Protein AF-A0AAD5SYA9-F1 (afdb_monomer)

Solvent-accessible surface area (backbone atoms only — not comparable to full-atom values): 11173 Å² total; per-residue (Å²): 135,84,82,80,77,82,74,78,72,60,63,41,68,47,53,95,90,40,53,76,32,47,37,35,32,64,40,49,46,80,64,74,65,63,58,99,85,68,60,80,69,55,56,62,69,44,48,46,56,72,96,71,51,38,96,69,42,37,93,76,25,45,49,47,26,41,36,77,51,36,35,40,38,36,28,24,71,69,72,53,55,38,29,51,46,76,49,58,82,44,50,43,70,75,34,68,64,58,41,49,56,20,53,75,72,73,44,75,62,63,73,42,63,62,59,68,61,52,53,52,73,75,46,74,88,85,56,34,73,46,66,67,64,43,52,54,48,23,45,40,30,73,73,59,72,43,73,86,68,62,47,80,76,49,75,52,67,53,94,95,40,92,90,50,78,47,76,42,60,53,67,60,72,75,56,56,61,53,58,70,66,66,76,76,126

Organism: NCBI:txid109957

Secondary structure (DSSP, 8-state):
------PPP-EEE-STT-GGGEEEEEE-HHHHT--BTB-HHHHHHHEE--S--HHHHTTTTEEESEES-EEEEEEETTT--EEEEEE-SEEGGG-HHHHHHHHHTTPPPP----HHHHHHTTSPS--BS-HHHHHHHHHHIIIII----SEEEEEEEETTEEEEEEEEEE--HHHHHHHHHTT--

Structure (mmCIF, N/CA/C/O backbone):
data_AF-A0AAD5SYA9-F1
#
_entry.id   AF-A0AAD5SYA9-F1
#
loop_
_atom_site.group_PDB
_atom_site.id
_atom_site.type_symbol
_atom_site.label_atom_id
_atom_site.label_alt_id
_atom_site.label_comp_id
_atom_site.label_asym_id
_atom_site.label_entity_id
_atom_site.label_seq_id
_atom_site.pdbx_PDB_ins_code
_atom_site.Cartn_x
_atom_site.Cartn_y
_atom_site.Cartn_z
_atom_site.occupancy
_atom_site.B_iso_or_equiv
_atom_site.auth_seq_id
_atom_site.auth_comp_id
_atom_site.auth_asym_id
_atom_site.auth_atom_id
_atom_site.pdbx_PDB_model_num
ATOM 1 N N . MET A 1 1 ? 41.329 15.972 -20.387 1.00 34.72 1 MET A N 1
ATOM 2 C CA . MET A 1 1 ? 40.550 15.589 -19.192 1.00 34.72 1 MET A CA 1
ATOM 3 C C . MET A 1 1 ? 39.220 15.053 -19.685 1.00 34.72 1 MET A C 1
ATOM 5 O O . MET A 1 1 ? 38.495 15.802 -20.321 1.00 34.72 1 MET A O 1
ATOM 9 N N . ALA A 1 2 ? 38.978 13.750 -19.544 1.00 34.38 2 ALA A N 1
ATOM 10 C CA . ALA A 1 2 ? 37.742 13.120 -20.000 1.00 34.38 2 ALA A CA 1
ATOM 11 C C . ALA A 1 2 ? 36.713 13.184 -18.868 1.00 34.38 2 ALA A C 1
ATOM 13 O O . ALA A 1 2 ? 36.953 12.673 -17.778 1.00 34.38 2 ALA A O 1
ATOM 14 N N . GLU A 1 3 ? 35.599 13.855 -19.132 1.00 32.06 3 GLU A N 1
ATOM 15 C CA . GLU A 1 3 ? 34.466 13.984 -18.227 1.00 32.06 3 GLU A CA 1
ATOM 16 C C . GLU A 1 3 ? 33.696 12.655 -18.223 1.00 32.06 3 GLU A C 1
ATOM 18 O O . GLU A 1 3 ? 33.039 12.273 -19.196 1.00 32.06 3 GLU A O 1
ATOM 23 N N . THR A 1 4 ? 33.847 11.881 -17.151 1.00 38.25 4 THR A N 1
ATOM 24 C CA . THR A 1 4 ? 33.142 10.615 -16.942 1.00 38.25 4 THR A CA 1
ATOM 25 C C . THR A 1 4 ? 31.650 10.899 -16.777 1.00 38.25 4 THR A C 1
ATOM 27 O O . THR A 1 4 ? 31.197 11.299 -15.706 1.00 38.25 4 THR A O 1
ATOM 30 N N . LYS A 1 5 ? 30.867 10.689 -17.844 1.00 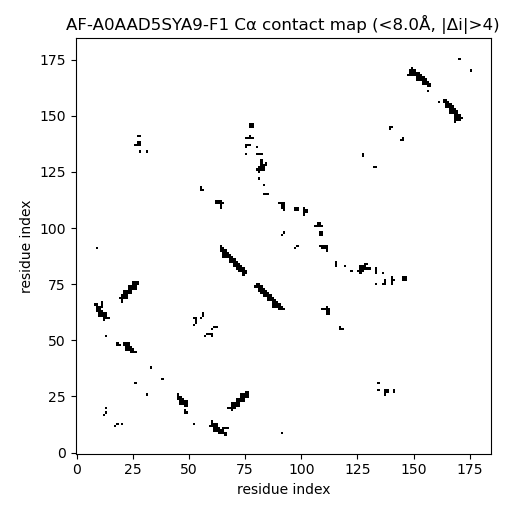40.69 5 LYS A N 1
ATOM 31 C CA . LYS A 1 5 ? 29.399 10.688 -17.787 1.00 40.69 5 LYS A CA 1
ATOM 32 C C . LYS A 1 5 ? 28.940 9.684 -16.725 1.00 40.69 5 LYS A C 1
ATOM 34 O O . LYS A 1 5 ? 29.115 8.476 -16.878 1.00 40.69 5 LYS A O 1
ATOM 39 N N . ASN A 1 6 ? 28.372 10.201 -15.640 1.00 42.09 6 ASN A N 1
ATOM 40 C CA . ASN A 1 6 ? 27.823 9.423 -14.537 1.00 42.09 6 ASN A CA 1
ATOM 41 C C . ASN A 1 6 ? 26.621 8.602 -15.041 1.00 42.09 6 ASN A C 1
ATOM 43 O O . ASN A 1 6 ? 25.547 9.146 -15.297 1.00 42.09 6 ASN A O 1
ATOM 47 N N . LYS A 1 7 ? 26.824 7.298 -15.253 1.00 45.00 7 LYS A N 1
ATOM 48 C CA . LYS A 1 7 ? 25.782 6.359 -15.690 1.00 45.00 7 LYS A CA 1
ATOM 49 C C . LYS A 1 7 ? 24.754 6.214 -14.554 1.00 45.00 7 LYS A C 1
ATOM 51 O O . LYS A 1 7 ? 25.171 5.987 -13.418 1.00 45.00 7 LYS A O 1
ATOM 56 N N . PRO A 1 8 ? 23.436 6.330 -14.804 1.00 45.56 8 PRO A N 1
ATOM 57 C CA . PRO A 1 8 ? 22.442 6.215 -13.740 1.00 45.56 8 PRO A CA 1
ATOM 58 C C . PRO A 1 8 ? 22.547 4.841 -13.062 1.00 45.56 8 PRO A C 1
ATOM 60 O O . PRO A 1 8 ? 22.614 3.811 -13.739 1.00 45.56 8 PRO A O 1
ATOM 63 N N . LYS A 1 9 ? 22.591 4.823 -11.721 1.00 46.94 9 LYS A N 1
ATOM 64 C CA . LYS A 1 9 ? 22.549 3.584 -10.931 1.00 46.94 9 LYS A CA 1
ATOM 65 C C . LYS A 1 9 ? 21.228 2.866 -11.235 1.00 46.94 9 LYS A C 1
ATOM 67 O O . LYS A 1 9 ? 20.164 3.434 -11.028 1.00 46.94 9 LYS A O 1
ATOM 72 N N . LYS A 1 10 ? 21.315 1.642 -11.767 1.00 57.94 10 LYS A N 1
ATOM 73 C CA . LYS A 1 10 ? 20.177 0.852 -12.285 1.00 57.94 10 LYS A CA 1
ATOM 74 C C . LYS A 1 10 ? 19.440 0.026 -11.219 1.00 57.94 10 LYS A C 1
ATOM 76 O O . LYS A 1 10 ? 18.438 -0.613 -11.529 1.00 57.94 10 LYS A O 1
ATOM 81 N N . THR A 1 11 ? 19.938 0.060 -9.987 1.00 53.75 11 THR A N 1
ATOM 82 C CA . THR A 1 11 ? 19.499 -0.780 -8.873 1.00 53.75 11 THR A CA 1
ATOM 83 C C . THR A 1 11 ? 19.377 0.088 -7.627 1.00 53.75 11 THR A C 1
ATOM 85 O O . THR A 1 11 ? 20.293 0.865 -7.335 1.00 53.75 11 THR A O 1
ATOM 88 N N . VAL A 1 12 ? 18.256 -0.024 -6.911 1.00 57.12 12 VAL A N 1
ATOM 89 C CA . VAL A 1 12 ? 17.997 0.705 -5.662 1.00 57.12 12 VAL A CA 1
ATOM 90 C C . VAL A 1 12 ? 17.871 -0.302 -4.520 1.00 57.12 12 VAL A C 1
ATOM 92 O O . VAL A 1 12 ? 16.969 -1.134 -4.535 1.00 57.12 12 VAL A O 1
ATOM 95 N N . HIS A 1 13 ? 18.771 -0.212 -3.537 1.00 54.06 13 HIS A N 1
ATOM 96 C CA . HIS A 1 13 ? 18.714 -0.995 -2.298 1.00 54.06 13 HIS A CA 1
ATOM 97 C C . HIS A 1 13 ? 17.738 -0.350 -1.307 1.00 54.06 13 HIS A C 1
ATOM 99 O O . HIS A 1 13 ? 17.825 0.860 -1.082 1.00 54.06 13 HIS A O 1
ATOM 105 N N . LEU A 1 14 ? 16.840 -1.137 -0.705 1.00 53.31 14 LEU A N 1
ATOM 106 C CA . LEU A 1 14 ? 15.855 -0.675 0.286 1.00 53.31 14 LEU A CA 1
ATOM 107 C C . LEU A 1 14 ? 16.331 -0.813 1.747 1.00 53.31 14 LEU A C 1
ATOM 109 O O . LEU A 1 14 ? 15.556 -0.529 2.654 1.00 53.31 14 LEU A O 1
ATOM 113 N N . GLY A 1 15 ? 17.595 -1.187 1.985 1.00 43.94 15 GLY A N 1
ATOM 114 C CA . GLY A 1 15 ? 18.160 -1.329 3.336 1.00 43.94 15 GLY A CA 1
ATOM 115 C C . GLY A 1 15 ? 18.266 -0.022 4.147 1.00 43.94 15 GLY A C 1
ATOM 116 O O . GLY A 1 15 ? 18.112 1.079 3.613 1.00 43.94 15 GLY A O 1
ATOM 117 N N . ASP A 1 16 ? 18.603 -0.168 5.436 1.00 44.19 16 ASP A N 1
ATOM 118 C CA . ASP A 1 16 ? 18.467 0.761 6.587 1.00 44.19 16 ASP A CA 1
ATOM 119 C C . ASP A 1 16 ? 18.784 2.264 6.406 1.00 44.19 16 ASP A C 1
ATOM 121 O O . ASP A 1 16 ? 18.395 3.080 7.240 1.00 44.19 16 ASP A O 1
ATOM 125 N N . SER A 1 17 ? 19.450 2.685 5.329 1.00 38.06 17 SER A N 1
ATOM 126 C CA . SER A 1 17 ? 19.706 4.108 5.034 1.00 38.06 17 SER A CA 1
ATOM 127 C C . SER A 1 17 ? 18.785 4.716 3.965 1.00 38.06 17 SER A C 1
ATOM 129 O O . SER A 1 17 ? 18.951 5.887 3.620 1.00 38.06 17 SER A O 1
ATOM 131 N N . GLN A 1 18 ? 17.817 3.956 3.437 1.00 39.16 18 GLN A N 1
ATOM 132 C CA . GLN A 1 18 ? 16.908 4.351 2.346 1.00 39.16 18 GLN A CA 1
ATOM 133 C C . GLN A 1 18 ? 15.455 3.866 2.558 1.00 39.16 18 GLN A C 1
ATOM 135 O O . GLN A 1 18 ? 14.723 3.664 1.590 1.00 39.16 18 GLN A O 1
ATOM 140 N N . LEU A 1 19 ? 15.000 3.756 3.815 1.00 44.53 19 LEU A N 1
ATOM 141 C CA . LEU A 1 19 ? 13.621 3.384 4.195 1.00 44.53 19 LEU A CA 1
ATOM 142 C C . LEU A 1 19 ? 12.508 4.236 3.534 1.00 44.53 19 LEU A C 1
ATOM 144 O O . LEU A 1 19 ? 11.352 3.846 3.567 1.00 44.53 19 LEU A O 1
ATOM 148 N N . ASN A 1 20 ? 12.835 5.346 2.867 1.00 49.22 20 ASN A N 1
ATOM 149 C CA . ASN A 1 20 ? 11.895 6.324 2.304 1.00 49.22 20 ASN A CA 1
ATOM 150 C C . ASN A 1 20 ? 11.066 5.850 1.095 1.00 49.22 20 ASN A C 1
ATOM 152 O O . ASN A 1 20 ? 10.216 6.600 0.613 1.00 49.22 20 ASN A O 1
ATOM 156 N N . ASN A 1 21 ? 11.329 4.661 0.552 1.00 54.03 21 ASN A N 1
ATOM 157 C CA . ASN A 1 21 ? 10.752 4.262 -0.733 1.00 54.03 21 ASN A CA 1
ATOM 158 C C . ASN A 1 21 ? 9.439 3.479 -0.604 1.00 54.03 21 ASN A C 1
ATOM 160 O O . ASN A 1 21 ? 8.690 3.430 -1.574 1.00 54.03 21 ASN A O 1
ATOM 164 N N . LEU A 1 22 ? 9.132 2.894 0.559 1.00 61.28 22 LEU A N 1
ATOM 165 C CA . LEU A 1 22 ? 7.812 2.337 0.870 1.00 61.28 22 LEU A CA 1
ATOM 166 C C . LEU A 1 22 ? 7.276 3.019 2.123 1.00 61.28 22 LEU A C 1
ATOM 168 O O . LEU A 1 22 ? 7.646 2.683 3.244 1.00 61.28 22 LEU A O 1
ATOM 172 N N . VAL A 1 23 ? 6.402 3.991 1.900 1.00 65.81 23 VAL A N 1
ATOM 173 C CA . VAL A 1 23 ? 5.766 4.784 2.945 1.00 65.81 23 VAL A CA 1
ATOM 174 C C . VAL A 1 23 ? 4.379 4.221 3.197 1.00 65.81 23 VAL A C 1
ATOM 176 O O . VAL A 1 23 ? 3.551 4.182 2.280 1.00 65.81 23 VAL A O 1
ATOM 179 N N . SER A 1 24 ? 4.143 3.794 4.437 1.00 66.44 24 SER A N 1
ATOM 180 C CA . SER A 1 24 ? 2.811 3.468 4.922 1.00 66.44 24 SER A CA 1
ATOM 181 C C . SER A 1 24 ? 2.282 4.607 5.780 1.00 66.44 24 SER A C 1
ATOM 183 O O . SER A 1 24 ? 3.022 5.173 6.583 1.00 66.44 24 SER A O 1
ATOM 185 N N . GLU A 1 25 ? 1.013 4.957 5.623 1.00 69.88 25 GLU A N 1
ATOM 186 C CA . GLU A 1 25 ? 0.395 6.012 6.428 1.00 69.88 25 GLU A CA 1
ATOM 187 C C . GLU A 1 25 ? -1.079 5.716 6.703 1.00 69.88 25 GLU A C 1
ATOM 189 O O . GLU A 1 25 ? -1.827 5.301 5.813 1.00 69.88 25 GLU A O 1
ATOM 194 N N . ASP A 1 26 ? -1.489 5.999 7.938 1.00 68.56 26 ASP A N 1
ATOM 195 C CA . ASP A 1 26 ? -2.881 5.918 8.366 1.00 68.56 26 ASP A CA 1
ATOM 196 C C . ASP A 1 26 ? -3.556 7.288 8.219 1.00 68.56 26 ASP A C 1
ATOM 198 O O . ASP A 1 26 ? -3.149 8.283 8.831 1.00 68.56 26 ASP A O 1
ATOM 202 N N . ALA A 1 27 ? -4.622 7.342 7.419 1.00 65.62 27 ALA A N 1
ATOM 203 C CA . ALA A 1 27 ? -5.355 8.567 7.123 1.00 65.62 27 ALA A CA 1
ATOM 204 C C .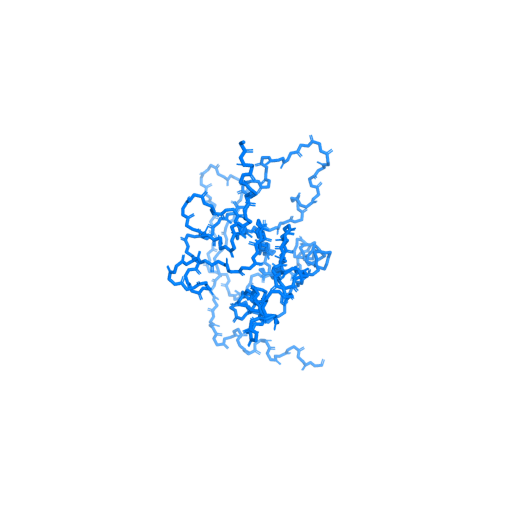 ALA A 1 27 ? -6.697 8.637 7.873 1.00 65.62 27 ALA A C 1
ATOM 206 O O . ALA A 1 27 ? -7.505 7.707 7.847 1.00 65.62 27 ALA A O 1
ATOM 207 N N . CYS A 1 28 ? -6.960 9.795 8.484 1.00 60.84 28 CYS A N 1
ATOM 208 C CA . CYS A 1 28 ? -8.243 10.193 9.075 1.00 60.84 28 CYS A CA 1
ATOM 209 C C . CYS A 1 28 ? -8.713 11.512 8.424 1.00 60.84 28 CYS A C 1
ATOM 211 O O . CYS A 1 28 ? -7.901 12.297 7.916 1.00 60.84 28 CYS A O 1
ATOM 213 N N . PHE A 1 29 ? -10.017 11.794 8.395 1.00 50.25 29 PHE A N 1
ATOM 214 C CA . PHE A 1 29 ? -10.559 12.988 7.732 1.00 50.25 29 PHE A CA 1
ATOM 215 C C . PHE A 1 29 ? -10.092 14.283 8.399 1.00 50.25 29 PHE A C 1
ATOM 217 O O . PHE A 1 29 ? -9.830 15.276 7.719 1.00 50.25 29 PHE A O 1
ATOM 224 N N . SER A 1 30 ? -9.926 14.270 9.723 1.00 53.16 30 SER A N 1
ATOM 225 C CA . SER A 1 30 ? -9.387 15.415 10.468 1.00 53.16 30 SER A CA 1
ATOM 226 C C . SER A 1 30 ? -7.975 15.815 10.009 1.00 53.16 30 SER A C 1
ATOM 228 O O . SER A 1 30 ? -7.682 17.007 9.924 1.00 53.16 30 SER A O 1
ATOM 230 N N . SER A 1 31 ? -7.117 14.856 9.629 1.00 52.81 31 SER A N 1
ATOM 231 C CA . SER A 1 31 ? -5.790 15.152 9.059 1.00 52.81 31 SER A CA 1
ATOM 232 C C . SER A 1 31 ? -5.845 15.607 7.606 1.00 52.81 31 SER A C 1
ATOM 234 O O . SER A 1 31 ? -5.070 16.471 7.201 1.00 52.81 31 SER A O 1
ATOM 236 N N . ALA A 1 32 ? -6.793 15.079 6.832 1.00 52.25 32 ALA A N 1
ATOM 237 C CA . ALA A 1 32 ? -6.972 15.425 5.426 1.00 52.25 32 ALA A CA 1
ATOM 238 C C . ALA A 1 32 ? -7.306 16.905 5.183 1.00 52.25 32 ALA A C 1
ATOM 240 O O . ALA A 1 32 ? -7.000 17.444 4.122 1.00 52.25 32 ALA A O 1
ATOM 241 N N . GLN A 1 33 ? -7.957 17.562 6.148 1.00 44.62 33 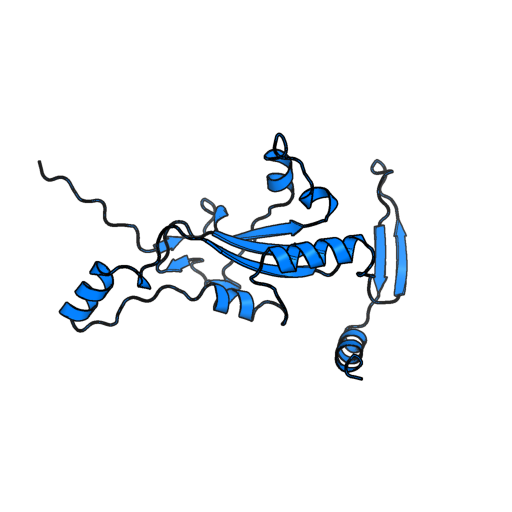GLN A N 1
ATOM 242 C CA . GLN A 1 33 ? -8.327 18.979 6.060 1.00 44.62 33 GLN A CA 1
ATOM 243 C C . GLN A 1 33 ? -7.243 19.942 6.565 1.00 44.62 33 GLN A C 1
ATOM 245 O O . GLN A 1 33 ? -7.484 21.152 6.645 1.00 44.62 33 GLN A O 1
ATOM 250 N N . SER A 1 34 ? -6.064 19.446 6.945 1.00 42.38 34 SER A N 1
ATOM 251 C CA . SER A 1 34 ? -5.016 20.293 7.503 1.00 42.38 34 SER A CA 1
ATOM 252 C C . SER A 1 34 ? -4.587 21.369 6.471 1.00 42.38 34 SER A C 1
ATOM 254 O O . SER A 1 34 ? -4.130 21.086 5.368 1.00 42.38 34 SER A O 1
ATOM 256 N N . LYS A 1 35 ? -4.855 22.645 6.799 1.00 37.09 35 LYS A N 1
ATOM 257 C CA . LYS A 1 35 ? -4.779 23.818 5.897 1.00 37.09 35 LYS A CA 1
ATOM 258 C C . LYS A 1 35 ? -3.386 24.016 5.263 1.00 37.09 35 LYS A C 1
ATOM 260 O O . LYS A 1 35 ? -2.392 23.778 5.952 1.00 37.09 35 LYS A O 1
ATOM 265 N N . PRO A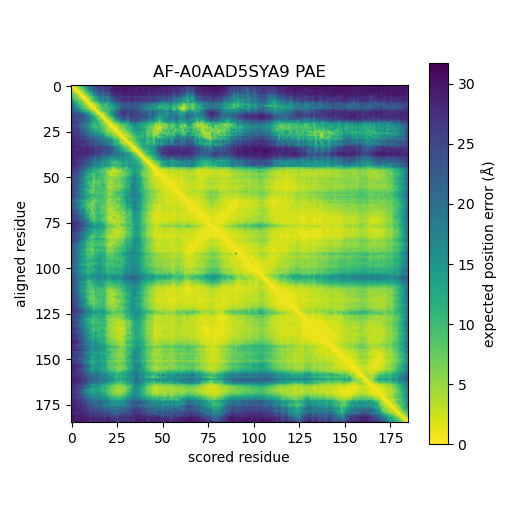 1 36 ? -3.288 24.584 4.038 1.00 36.38 36 PRO A N 1
ATOM 266 C CA . PRO A 1 36 ? -2.009 24.946 3.426 1.00 36.38 36 PRO A CA 1
ATOM 267 C C . PRO A 1 36 ? -1.353 26.066 4.246 1.00 36.38 36 PRO A C 1
ATOM 269 O O . PRO A 1 36 ? -1.778 27.217 4.189 1.00 36.38 36 PRO A O 1
ATOM 272 N N . GLY A 1 37 ? -0.354 25.734 5.064 1.00 38.97 37 GLY A N 1
ATOM 273 C CA . GLY A 1 37 ? 0.429 26.743 5.794 1.00 38.97 37 GLY A CA 1
ATOM 274 C C . GLY A 1 37 ? 1.061 26.297 7.112 1.00 38.97 37 GLY A C 1
ATOM 275 O O . GLY A 1 37 ? 1.917 27.004 7.635 1.00 38.97 37 GLY A O 1
ATOM 276 N N . LYS A 1 38 ? 0.688 25.137 7.654 1.00 45.62 38 LYS A N 1
ATOM 277 C CA . LYS A 1 38 ? 1.403 24.424 8.736 1.00 45.62 38 LYS A CA 1
ATOM 278 C C . LYS A 1 38 ? 1.424 22.929 8.325 1.00 45.62 38 LYS A C 1
ATOM 280 O O . LYS A 1 38 ? 0.979 22.646 7.229 1.00 45.62 38 LYS A O 1
ATOM 285 N N . ASN A 1 39 ? 1.901 21.965 9.113 1.00 44.50 39 ASN A N 1
ATOM 286 C CA . ASN A 1 39 ? 1.673 20.501 8.915 1.00 44.50 39 ASN A CA 1
ATOM 287 C C . ASN A 1 39 ? 2.764 19.628 8.253 1.00 44.50 39 ASN A C 1
ATOM 289 O O . ASN A 1 39 ? 2.564 18.420 8.178 1.00 44.50 39 ASN A O 1
ATOM 293 N N . ALA A 1 40 ? 3.963 20.121 7.916 1.00 46.28 40 ALA A N 1
ATOM 294 C CA . ALA A 1 40 ? 5.064 19.198 7.557 1.00 46.28 40 ALA A CA 1
ATOM 295 C C . ALA A 1 40 ? 5.461 18.255 8.723 1.00 46.28 40 ALA A C 1
ATOM 297 O O . ALA A 1 40 ? 6.053 17.195 8.525 1.00 46.28 40 ALA A O 1
ATOM 298 N N . THR A 1 41 ? 5.144 18.649 9.960 1.00 46.56 41 THR A N 1
ATOM 299 C CA . THR A 1 41 ? 5.396 17.889 11.188 1.00 46.56 41 THR A CA 1
ATOM 300 C C . THR A 1 41 ? 4.336 16.837 11.507 1.00 46.56 41 THR A C 1
ATOM 302 O O . THR A 1 41 ? 4.660 15.913 12.248 1.00 46.56 41 THR A O 1
ATOM 305 N N . ASP A 1 42 ? 3.107 16.953 10.993 1.00 50.88 42 ASP A N 1
ATOM 306 C CA . ASP A 1 42 ? 2.010 16.035 11.345 1.00 50.88 42 ASP A CA 1
ATOM 307 C C . ASP A 1 42 ? 1.921 14.853 10.365 1.00 50.88 42 ASP A C 1
ATOM 309 O O . ASP A 1 42 ? 1.771 13.714 10.797 1.00 50.88 42 ASP A O 1
ATOM 313 N N . GLU A 1 43 ? 2.170 15.079 9.068 1.00 52.56 43 GLU A N 1
ATOM 314 C CA . GLU A 1 43 ? 2.295 13.983 8.087 1.00 52.56 43 GLU A CA 1
ATOM 315 C C . GLU A 1 43 ? 3.492 13.070 8.398 1.00 52.56 43 GLU A C 1
ATOM 317 O O . GLU A 1 43 ? 3.382 11.843 8.383 1.00 52.56 43 GLU A O 1
ATOM 322 N N . LYS A 1 44 ? 4.627 13.648 8.825 1.00 57.44 44 LYS A N 1
ATOM 323 C CA . LYS A 1 44 ? 5.786 12.868 9.298 1.00 57.44 44 LYS A CA 1
ATOM 324 C C . LYS A 1 44 ? 5.487 12.000 10.521 1.00 57.44 44 LYS A C 1
ATOM 326 O O . LYS A 1 44 ? 6.212 11.040 10.749 1.00 57.44 44 LYS A O 1
ATOM 331 N N . ARG A 1 45 ? 4.485 12.349 11.335 1.00 60.28 45 ARG A N 1
ATOM 332 C CA . ARG A 1 45 ? 4.121 11.591 12.545 1.00 60.28 45 ARG A CA 1
ATOM 333 C C . ARG A 1 45 ? 3.236 10.383 12.252 1.00 60.28 45 ARG A C 1
ATOM 335 O O . ARG A 1 45 ? 3.175 9.491 13.091 1.00 60.28 45 ARG A O 1
ATOM 342 N N . ARG A 1 46 ? 2.552 10.371 11.107 1.00 73.69 46 ARG A N 1
ATOM 343 C CA . ARG A 1 46 ? 1.609 9.310 10.703 1.00 73.69 46 ARG A CA 1
ATOM 344 C C . ARG A 1 46 ? 2.157 8.417 9.599 1.00 73.69 46 ARG A C 1
ATOM 346 O O . ARG A 1 46 ? 1.660 7.317 9.396 1.00 73.69 46 ARG A O 1
ATOM 353 N N . THR A 1 47 ? 3.208 8.880 8.933 1.00 81.19 47 THR A N 1
ATOM 354 C CA . THR A 1 47 ? 4.043 8.063 8.064 1.00 81.19 47 THR A CA 1
ATOM 355 C C . THR A 1 47 ? 4.936 7.143 8.889 1.00 81.19 47 THR A C 1
ATOM 357 O O . THR A 1 47 ? 5.680 7.590 9.763 1.00 81.19 47 THR A O 1
ATOM 360 N N . PHE A 1 48 ? 4.922 5.862 8.553 1.00 83.44 48 PHE A N 1
ATOM 361 C CA . PHE A 1 48 ? 5.861 4.872 9.051 1.00 83.44 48 PHE A CA 1
ATOM 362 C C . PHE A 1 48 ? 6.417 4.033 7.899 1.00 83.44 48 PHE A C 1
ATOM 364 O O . PHE A 1 48 ? 5.828 3.928 6.822 1.00 83.44 48 PHE A O 1
ATOM 371 N N . HIS A 1 49 ? 7.578 3.434 8.139 1.00 82.88 49 HIS A N 1
ATOM 372 C CA . HIS A 1 49 ? 8.240 2.557 7.182 1.00 82.88 49 HIS A CA 1
ATOM 373 C C . HIS A 1 49 ? 8.216 1.127 7.721 1.00 82.88 49 HIS A C 1
ATOM 375 O O . HIS A 1 49 ? 8.369 0.935 8.933 1.00 82.88 49 HIS A O 1
ATOM 381 N N . PRO A 1 50 ? 8.002 0.119 6.861 1.00 84.12 50 PRO A N 1
ATOM 382 C CA . PRO A 1 50 ? 8.052 -1.265 7.295 1.00 84.12 50 PRO A CA 1
ATOM 383 C C . PRO A 1 50 ? 9.462 -1.605 7.775 1.00 84.12 50 PRO A C 1
ATOM 385 O O . PRO A 1 50 ? 10.449 -1.196 7.171 1.00 84.12 50 PRO A O 1
ATOM 388 N N . GLN A 1 51 ? 9.551 -2.397 8.842 1.00 83.69 51 GLN A N 1
ATOM 389 C CA . GLN A 1 51 ? 10.834 -2.916 9.317 1.00 83.69 51 GLN A CA 1
ATOM 390 C C . GLN A 1 51 ? 11.451 -3.914 8.323 1.00 83.69 51 GLN A C 1
ATOM 392 O O . GLN A 1 51 ? 12.660 -4.096 8.307 1.00 83.69 51 GLN A O 1
ATOM 397 N N . PHE A 1 52 ? 10.613 -4.566 7.513 1.00 83.38 52 PHE A N 1
ATOM 398 C CA . PHE A 1 52 ? 11.020 -5.601 6.575 1.00 83.38 52 PHE A CA 1
ATOM 399 C C . PHE A 1 52 ? 10.214 -5.510 5.283 1.00 83.38 52 PHE A C 1
ATOM 401 O O . PHE A 1 52 ? 8.990 -5.359 5.310 1.00 83.38 52 PHE A O 1
ATOM 408 N N . THR A 1 53 ? 10.890 -5.677 4.156 1.00 87.75 53 THR A N 1
ATOM 409 C CA . THR A 1 53 ? 10.298 -5.729 2.816 1.00 87.75 53 THR A CA 1
ATOM 410 C C . THR A 1 53 ? 10.677 -6.989 2.036 1.00 87.75 53 THR A C 1
ATOM 412 O O . THR A 1 53 ? 10.119 -7.220 0.961 1.00 87.75 53 THR A O 1
ATOM 415 N N . TYR A 1 54 ? 11.505 -7.871 2.605 1.00 89.19 54 TYR A N 1
ATOM 416 C CA . TYR A 1 54 ? 11.878 -9.150 1.996 1.00 89.19 54 TYR A CA 1
ATOM 417 C C . TYR A 1 54 ? 10.698 -10.027 1.530 1.00 89.19 54 TYR A C 1
ATOM 419 O O . TYR A 1 54 ? 10.814 -10.636 0.465 1.00 89.19 54 TYR A O 1
ATOM 427 N N . PRO A 1 55 ? 9.514 -10.069 2.194 1.00 89.19 55 PRO A N 1
ATOM 428 C CA . PRO A 1 55 ? 8.384 -10.856 1.685 1.00 89.19 55 PRO A CA 1
ATOM 429 C C . PRO A 1 55 ? 7.797 -10.325 0.368 1.00 89.19 55 PRO A C 1
ATOM 431 O O . PRO A 1 55 ? 6.988 -11.011 -0.265 1.00 89.19 55 PRO A O 1
ATOM 434 N N . LEU A 1 56 ? 8.134 -9.084 0.006 1.00 88.62 56 LEU A N 1
ATOM 435 C CA . LEU A 1 56 ? 7.713 -8.411 -1.218 1.00 88.62 56 LEU A CA 1
ATOM 436 C C . LEU A 1 56 ? 8.833 -8.412 -2.259 1.00 88.62 56 LEU A C 1
ATOM 438 O O . LEU A 1 56 ? 8.584 -8.762 -3.408 1.00 88.62 56 LEU A O 1
ATOM 442 N N . PHE A 1 57 ? 10.049 -8.035 -1.860 1.00 88.06 57 PHE A N 1
ATOM 443 C CA . PHE A 1 57 ? 11.146 -7.722 -2.784 1.00 88.06 57 PHE A CA 1
ATOM 444 C C . PHE A 1 57 ? 12.334 -8.694 -2.695 1.00 88.06 57 PHE A C 1
ATOM 446 O O . PHE A 1 57 ? 13.390 -8.430 -3.261 1.00 88.06 57 PHE A O 1
ATOM 453 N N . GLY A 1 58 ? 12.155 -9.831 -2.013 1.00 87.62 58 GLY A N 1
ATOM 454 C CA . GLY A 1 58 ? 13.191 -10.846 -1.820 1.00 87.62 58 GLY A CA 1
ATOM 455 C C . GLY A 1 58 ? 14.238 -10.449 -0.779 1.00 87.62 58 GLY A C 1
ATOM 456 O O . GLY A 1 58 ? 14.223 -9.340 -0.255 1.00 87.62 58 GLY A O 1
ATOM 457 N N . ASP A 1 59 ? 15.158 -11.365 -0.486 1.00 88.25 59 ASP A N 1
ATOM 458 C CA . ASP A 1 59 ? 16.118 -11.233 0.622 1.00 88.25 59 ASP A CA 1
ATOM 459 C C . ASP A 1 59 ? 17.047 -10.013 0.504 1.00 88.25 59 ASP A C 1
ATOM 461 O O . ASP A 1 59 ? 17.516 -9.494 1.513 1.00 88.25 59 ASP A O 1
ATOM 465 N N . GLU A 1 60 ? 17.306 -9.543 -0.720 1.00 86.00 60 GLU A N 1
ATOM 466 C CA . GLU A 1 60 ? 18.130 -8.352 -0.960 1.00 86.00 60 GLU A CA 1
ATOM 467 C C . GLU A 1 60 ? 17.374 -7.038 -0.731 1.00 86.00 60 GLU A C 1
ATOM 469 O O . GLU A 1 60 ? 18.011 -5.988 -0.640 1.00 86.00 60 GLU A O 1
ATOM 474 N N . GLU A 1 61 ? 16.038 -7.086 -0.663 1.00 85.25 61 GLU A N 1
ATOM 475 C CA . GLU A 1 61 ? 15.167 -5.919 -0.523 1.00 85.25 61 GLU A CA 1
ATOM 476 C C . GLU A 1 61 ? 15.505 -4.843 -1.569 1.00 85.25 61 GLU A C 1
ATOM 478 O O . GLU A 1 61 ? 15.827 -3.698 -1.259 1.00 85.25 61 GLU A O 1
ATOM 483 N N . VAL A 1 62 ? 15.505 -5.221 -2.847 1.00 83.50 62 VAL A N 1
ATOM 484 C CA . VAL A 1 62 ? 15.947 -4.362 -3.954 1.00 83.50 62 VAL A CA 1
ATOM 485 C C . VAL A 1 62 ? 14.852 -4.241 -4.999 1.00 83.50 62 VAL A C 1
ATOM 487 O O . VAL A 1 62 ? 14.181 -5.214 -5.329 1.00 83.50 62 VAL A O 1
ATOM 490 N N . LEU A 1 63 ? 14.722 -3.037 -5.560 1.00 88.56 63 LEU A N 1
ATOM 491 C CA . LEU A 1 63 ? 13.918 -2.792 -6.753 1.00 88.56 63 LEU A CA 1
ATOM 492 C C . LEU A 1 63 ? 14.818 -2.498 -7.948 1.00 88.56 63 LEU A C 1
ATOM 494 O O . LEU A 1 63 ? 15.685 -1.613 -7.911 1.00 88.56 63 LEU A O 1
ATOM 498 N N . PHE A 1 64 ? 14.571 -3.210 -9.037 1.00 91.44 64 PHE A N 1
ATOM 499 C CA . PHE A 1 64 ? 15.241 -3.024 -10.307 1.00 91.44 64 PHE A CA 1
ATOM 500 C C . PHE A 1 64 ? 14.463 -2.082 -11.232 1.00 91.44 64 PHE A C 1
ATOM 502 O O . PHE A 1 64 ? 13.241 -2.156 -11.377 1.00 91.44 64 PHE A O 1
ATOM 509 N N . GLY A 1 65 ? 15.205 -1.211 -11.923 1.00 91.25 65 GLY A N 1
ATOM 510 C CA . GLY A 1 65 ? 14.688 -0.456 -13.065 1.00 91.25 65 GLY A CA 1
ATOM 511 C C . GLY A 1 65 ? 13.985 0.861 -12.737 1.00 91.25 65 GLY A C 1
ATOM 512 O O . GLY A 1 65 ? 13.400 1.451 -13.643 1.00 91.25 65 GLY A O 1
ATOM 513 N N . TYR A 1 66 ? 14.074 1.358 -11.500 1.00 90.81 66 TYR A N 1
ATOM 514 C CA . TYR A 1 66 ? 13.526 2.658 -11.094 1.00 90.81 66 TYR A CA 1
ATOM 515 C C . TYR A 1 66 ? 14.599 3.599 -10.549 1.00 90.81 66 TYR A C 1
ATOM 517 O O . TYR A 1 66 ? 15.573 3.166 -9.936 1.00 90.81 66 TYR A O 1
ATOM 525 N N . LYS A 1 67 ? 14.375 4.906 -10.710 1.00 88.19 67 LYS A N 1
ATOM 526 C CA . LYS A 1 67 ? 15.084 5.954 -9.965 1.00 88.19 67 LYS A CA 1
ATOM 527 C C . LYS A 1 67 ? 14.119 6.640 -9.005 1.00 88.19 67 LYS A C 1
ATOM 529 O O . LYS A 1 67 ? 13.024 7.023 -9.418 1.00 88.19 67 LYS A O 1
ATOM 534 N N . GLU A 1 68 ? 14.561 6.794 -7.756 1.00 87.12 68 GLU A N 1
ATOM 535 C CA . GLU A 1 68 ? 13.799 7.423 -6.663 1.00 87.12 68 GLU A CA 1
ATOM 536 C C . GLU A 1 68 ? 12.356 6.881 -6.568 1.00 87.12 68 GLU A C 1
ATOM 538 O O . GLU A 1 68 ? 11.397 7.654 -6.653 1.00 87.12 68 GLU A O 1
ATOM 543 N N . PRO A 1 69 ? 12.171 5.547 -6.474 1.00 89.88 69 PRO A N 1
ATOM 544 C CA . PRO A 1 69 ? 10.838 4.980 -6.344 1.00 89.88 69 PRO A CA 1
ATOM 545 C C . PRO A 1 69 ? 10.216 5.393 -5.005 1.00 89.88 69 PRO A C 1
ATOM 547 O O . PRO A 1 69 ? 10.816 5.211 -3.955 1.00 89.88 69 PRO A O 1
ATOM 550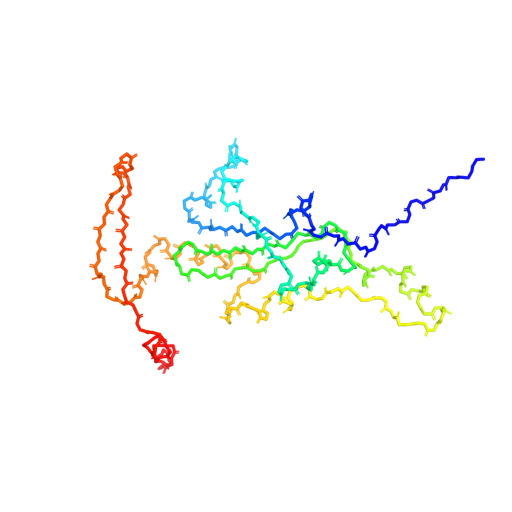 N N . LEU A 1 70 ? 8.987 5.902 -5.046 1.00 90.06 70 LEU A N 1
ATOM 551 C CA . LEU A 1 70 ? 8.159 6.200 -3.881 1.00 90.06 70 LEU A CA 1
ATOM 552 C C . LEU A 1 70 ? 6.836 5.444 -3.994 1.00 90.06 70 LEU A C 1
ATOM 554 O O . LEU A 1 70 ? 5.905 5.874 -4.687 1.00 90.06 70 LEU A O 1
ATOM 558 N N . ILE A 1 71 ? 6.759 4.328 -3.291 1.00 90.44 71 ILE A N 1
ATOM 559 C CA . ILE A 1 71 ? 5.576 3.501 -3.104 1.00 90.44 71 ILE A CA 1
ATOM 560 C C . ILE A 1 71 ? 4.802 4.067 -1.913 1.00 90.44 71 ILE A C 1
ATOM 562 O O . ILE A 1 71 ? 5.342 4.215 -0.819 1.00 90.44 71 ILE A O 1
ATOM 566 N N . ARG A 1 72 ? 3.537 4.407 -2.141 1.00 91.62 72 ARG A N 1
ATOM 567 C CA . ARG A 1 72 ? 2.607 4.916 -1.132 1.00 91.62 72 ARG A CA 1
ATOM 568 C C . ARG A 1 72 ? 1.545 3.869 -0.866 1.00 91.62 72 ARG A C 1
ATOM 570 O O . ARG A 1 72 ? 0.793 3.528 -1.781 1.00 91.62 72 ARG A O 1
ATOM 577 N N . LEU A 1 73 ? 1.484 3.404 0.372 1.00 92.25 73 LEU A N 1
ATOM 578 C CA . LEU A 1 73 ? 0.458 2.501 0.865 1.00 92.25 73 LEU A CA 1
ATOM 579 C C . LEU A 1 73 ? -0.312 3.216 1.980 1.00 92.25 73 LEU A C 1
ATOM 581 O O . LEU A 1 73 ? 0.188 3.347 3.088 1.00 92.25 73 LEU A O 1
ATOM 585 N N . HIS A 1 74 ? -1.510 3.716 1.692 1.00 92.06 74 HIS A N 1
ATOM 586 C CA . HIS A 1 74 ? -2.327 4.380 2.712 1.00 92.06 74 HIS A CA 1
ATOM 587 C C . HIS A 1 74 ? -3.450 3.458 3.180 1.00 92.06 74 HIS A C 1
ATOM 589 O O . HIS A 1 74 ? -4.024 2.727 2.371 1.00 92.06 74 HIS A O 1
ATOM 595 N N . PHE A 1 75 ? -3.802 3.528 4.459 1.00 92.56 75 PHE A N 1
ATOM 596 C CA . PHE A 1 75 ? -4.983 2.868 5.013 1.00 92.56 75 PHE A CA 1
ATOM 597 C C . PHE A 1 75 ? -5.914 3.908 5.631 1.00 92.56 75 PHE A C 1
ATOM 599 O O . PHE A 1 75 ? -5.461 4.860 6.268 1.00 92.56 75 PHE A O 1
ATOM 606 N N . SER A 1 76 ? -7.227 3.752 5.454 1.00 92.19 76 SER A N 1
ATOM 607 C CA . SER A 1 76 ? -8.174 4.531 6.256 1.00 92.19 76 SER A CA 1
ATOM 608 C C . SER A 1 76 ? -8.160 4.026 7.703 1.00 92.19 76 SER A C 1
ATOM 610 O O . SER A 1 76 ? -8.166 2.819 7.938 1.00 92.19 76 SER A O 1
ATOM 612 N N . ALA A 1 77 ? -8.160 4.930 8.685 1.00 88.75 77 ALA A N 1
ATOM 613 C CA . ALA A 1 77 ? -7.995 4.566 10.099 1.00 88.75 77 ALA A CA 1
ATOM 614 C C . ALA A 1 77 ? -9.101 3.638 10.649 1.00 88.75 77 ALA A C 1
ATOM 616 O O . ALA A 1 77 ? -8.870 2.898 11.602 1.00 88.75 77 ALA A O 1
ATOM 617 N N . GLY A 1 78 ? -10.302 3.681 10.060 1.00 87.62 78 GLY A N 1
ATOM 618 C CA . GLY A 1 78 ? -11.429 2.831 10.440 1.00 87.62 78 GLY A CA 1
ATOM 619 C C . GLY A 1 78 ? -11.453 1.511 9.673 1.00 87.62 78 GLY A C 1
ATOM 620 O O . GLY A 1 78 ? -11.088 0.462 10.198 1.00 87.62 78 GLY A O 1
ATOM 621 N N . SER A 1 79 ? -11.907 1.552 8.417 1.00 90.88 79 SER A N 1
ATOM 622 C CA . SER A 1 79 ? -12.135 0.333 7.628 1.00 90.88 79 SER A CA 1
ATOM 623 C C . SER A 1 79 ? -10.864 -0.337 7.101 1.00 90.88 79 SER A C 1
ATOM 625 O O . SER A 1 79 ? -10.961 -1.428 6.532 1.00 90.88 79 SER A O 1
ATOM 627 N N . LEU A 1 80 ? -9.690 0.284 7.284 1.00 92.50 80 LEU A N 1
ATOM 628 C CA . LEU A 1 80 ? -8.421 -0.130 6.680 1.00 92.50 80 LEU A CA 1
ATOM 629 C C . LEU A 1 80 ? -8.535 -0.262 5.157 1.00 92.50 80 LEU A C 1
ATOM 631 O O . LEU A 1 80 ? -7.917 -1.137 4.545 1.00 92.50 80 LEU A O 1
ATOM 635 N N . PHE A 1 81 ? -9.349 0.595 4.531 1.00 93.56 81 PHE A N 1
ATOM 636 C CA . PHE A 1 81 ? -9.487 0.621 3.082 1.00 93.56 81 PHE A CA 1
ATOM 637 C C . PHE A 1 81 ? -8.135 1.002 2.464 1.00 93.56 81 PHE A C 1
ATOM 639 O O . PHE A 1 81 ? -7.641 2.092 2.758 1.00 93.56 81 PHE A O 1
ATOM 646 N N . PRO A 1 82 ? -7.513 0.137 1.642 1.00 94.12 82 PRO A N 1
ATOM 647 C CA . PRO A 1 82 ? -6.165 0.385 1.162 1.00 94.12 82 PRO A CA 1
ATOM 648 C C . PRO A 1 82 ? -6.160 1.302 -0.058 1.00 94.12 82 PRO A C 1
ATOM 650 O O . PRO A 1 82 ? -6.946 1.129 -0.992 1.00 94.12 82 PRO A O 1
ATOM 653 N N . PHE A 1 83 ? -5.187 2.202 -0.105 1.00 94.56 83 PHE A N 1
ATOM 654 C CA . PHE A 1 83 ? -4.733 2.854 -1.323 1.00 94.56 83 PHE A CA 1
ATOM 655 C C . PHE A 1 83 ? -3.307 2.423 -1.644 1.00 94.56 83 PHE A C 1
ATOM 657 O O . PHE A 1 83 ? -2.448 2.440 -0.765 1.00 94.56 83 PHE A O 1
ATOM 664 N N . LEU A 1 84 ? -3.042 2.108 -2.910 1.00 94.31 84 LEU A N 1
ATOM 665 C CA . LEU A 1 84 ? -1.707 1.804 -3.411 1.00 94.31 84 LEU A CA 1
ATOM 666 C C . LEU A 1 84 ? -1.378 2.722 -4.585 1.00 94.31 84 LEU A C 1
ATOM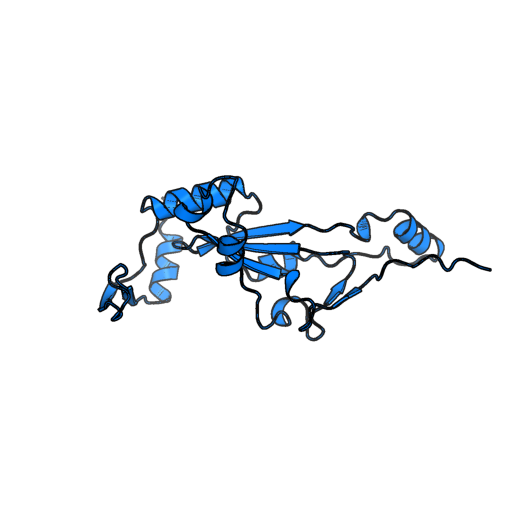 668 O O . LEU A 1 84 ? -2.029 2.684 -5.625 1.00 94.31 84 LEU A O 1
ATOM 672 N N . GLY A 1 85 ? -0.324 3.515 -4.439 1.00 91.62 85 GLY A N 1
ATOM 673 C CA . GLY A 1 85 ? 0.190 4.366 -5.502 1.00 91.62 85 GLY A CA 1
ATOM 674 C C . GLY A 1 85 ? 1.705 4.298 -5.594 1.00 91.62 85 GLY A C 1
ATOM 675 O O . GLY A 1 85 ? 2.393 3.976 -4.632 1.00 91.62 85 GLY A O 1
ATOM 676 N N . MET A 1 86 ? 2.246 4.663 -6.751 1.00 90.50 86 MET A N 1
ATOM 677 C CA . MET A 1 86 ? 3.690 4.730 -6.964 1.00 90.50 86 MET A CA 1
ATOM 678 C C . MET A 1 86 ? 4.055 6.035 -7.672 1.00 90.50 86 MET A C 1
ATOM 680 O O . MET A 1 86 ? 3.305 6.537 -8.508 1.00 90.50 86 MET A O 1
ATOM 684 N N . LYS A 1 87 ? 5.187 6.626 -7.299 1.00 90.81 87 LYS A N 1
ATOM 685 C CA . LYS A 1 87 ? 5.873 7.700 -8.029 1.00 90.81 87 LYS A CA 1
ATOM 686 C C . LYS A 1 87 ? 7.321 7.271 -8.262 1.00 90.81 87 LYS A C 1
ATOM 688 O O . LYS A 1 87 ? 7.848 6.467 -7.506 1.00 90.81 87 LYS A O 1
ATOM 693 N N . TYR A 1 88 ? 7.944 7.790 -9.306 1.00 91.31 88 TYR A N 1
ATOM 694 C CA . TYR A 1 88 ? 9.357 7.589 -9.620 1.00 91.31 88 TYR A CA 1
ATOM 695 C C . TYR A 1 88 ? 9.801 8.710 -10.558 1.00 91.31 88 TYR A C 1
ATOM 697 O O . TYR A 1 88 ? 8.967 9.293 -11.256 1.00 91.31 88 TYR A O 1
ATOM 705 N N . THR A 1 89 ? 11.096 9.014 -10.597 1.00 92.62 89 THR A N 1
ATOM 706 C CA . THR A 1 89 ? 11.636 10.018 -11.531 1.00 92.62 89 THR A CA 1
ATOM 707 C C . THR A 1 89 ? 12.121 9.408 -12.841 1.00 92.62 89 THR A C 1
ATOM 709 O O . THR A 1 89 ? 12.233 10.110 -13.842 1.00 92.62 89 THR A O 1
ATOM 712 N N . TYR A 1 90 ? 12.359 8.094 -12.870 1.00 92.94 90 TYR A N 1
ATOM 713 C CA . TYR A 1 90 ? 12.721 7.354 -14.078 1.00 92.94 90 TYR A CA 1
ATOM 714 C C . TYR A 1 90 ? 12.335 5.873 -13.959 1.00 92.94 90 TYR A C 1
ATOM 716 O O . TYR A 1 90 ? 12.384 5.306 -12.864 1.00 92.94 90 TYR A O 1
ATOM 724 N N . LYS A 1 91 ? 11.990 5.258 -15.099 1.00 93.69 91 LYS A N 1
ATOM 725 C CA . LYS A 1 91 ? 11.739 3.820 -15.265 1.00 93.69 91 LYS A CA 1
ATOM 726 C C . LYS A 1 91 ? 12.491 3.315 -16.499 1.00 93.69 91 LYS A C 1
ATOM 728 O O . LYS A 1 91 ? 12.342 3.905 -17.568 1.00 93.69 91 LYS A O 1
ATOM 733 N N . ILE A 1 92 ? 13.253 2.231 -16.363 1.00 93.19 92 ILE A N 1
ATOM 734 C CA . ILE A 1 92 ? 14.120 1.695 -17.430 1.00 93.19 92 ILE A CA 1
ATOM 735 C C . ILE A 1 92 ? 13.340 1.267 -18.681 1.00 93.19 92 ILE A C 1
ATOM 737 O O . ILE A 1 92 ? 13.840 1.413 -19.790 1.00 93.19 92 ILE A O 1
ATOM 741 N N . ASP A 1 93 ? 12.088 0.835 -18.514 1.00 91.38 93 ASP A N 1
ATOM 742 C CA . ASP A 1 93 ? 11.174 0.488 -19.613 1.00 91.38 93 ASP A CA 1
ATOM 743 C C . ASP A 1 93 ? 10.909 1.663 -20.562 1.00 91.38 93 ASP A C 1
ATOM 745 O O . ASP A 1 93 ? 10.532 1.455 -21.711 1.00 91.38 93 ASP A O 1
ATOM 749 N N . ASN A 1 94 ? 11.063 2.893 -20.068 1.00 91.88 94 ASN A N 1
ATOM 750 C CA . ASN A 1 94 ? 10.794 4.116 -20.814 1.00 91.88 94 ASN A CA 1
ATOM 751 C C . ASN A 1 94 ? 12.076 4.731 -21.395 1.00 91.88 94 ASN A C 1
ATOM 753 O O . ASN A 1 94 ? 12.005 5.813 -21.971 1.00 91.88 94 ASN A O 1
ATOM 757 N N . ASP A 1 95 ? 13.237 4.090 -21.223 1.00 93.19 95 ASP A N 1
ATOM 758 C CA . ASP A 1 95 ? 14.532 4.595 -21.679 1.00 93.19 95 ASP A CA 1
ATOM 759 C C . ASP A 1 95 ? 14.845 4.120 -23.110 1.00 93.19 95 ASP A C 1
ATOM 761 O O . ASP A 1 95 ? 15.176 2.945 -23.315 1.00 93.19 95 ASP A O 1
ATOM 765 N N . PRO A 1 96 ? 14.794 5.013 -24.118 1.00 91.88 96 PRO A N 1
ATOM 766 C CA . PRO A 1 96 ? 15.019 4.625 -25.506 1.00 91.88 96 PRO A CA 1
ATOM 767 C C . PRO A 1 96 ? 16.435 4.102 -25.763 1.00 91.88 96 PRO A C 1
ATOM 769 O O . PRO A 1 96 ? 16.607 3.221 -26.607 1.00 91.88 96 PRO A O 1
ATOM 772 N N . GLU A 1 97 ? 17.444 4.611 -25.047 1.00 91.88 97 GLU A N 1
ATOM 773 C CA . GLU A 1 97 ? 18.835 4.177 -25.201 1.00 91.88 97 GLU A CA 1
ATOM 774 C C . GLU A 1 97 ? 19.012 2.767 -24.640 1.00 91.88 97 GLU A C 1
ATOM 776 O O . GLU A 1 97 ? 19.555 1.897 -25.323 1.00 91.88 97 GLU A O 1
ATOM 781 N N . ALA A 1 98 ? 18.472 2.499 -23.447 1.00 88.44 98 ALA A N 1
ATOM 782 C CA . ALA A 1 98 ? 18.525 1.169 -22.837 1.00 88.44 98 ALA A CA 1
ATOM 783 C C . ALA A 1 98 ? 17.823 0.108 -23.702 1.00 88.44 98 ALA A C 1
ATOM 785 O O . ALA A 1 98 ? 18.326 -1.009 -23.854 1.00 88.44 98 ALA A O 1
ATOM 786 N N . ILE A 1 99 ? 16.686 0.464 -24.306 1.00 90.25 99 ILE A N 1
ATOM 787 C CA . ILE A 1 99 ? 15.946 -0.409 -25.225 1.00 90.25 99 ILE A CA 1
ATOM 788 C C . ILE A 1 99 ? 16.737 -0.632 -26.519 1.00 90.25 99 ILE A C 1
ATOM 790 O O . ILE A 1 99 ? 16.814 -1.761 -27.010 1.00 90.25 99 ILE A O 1
ATOM 794 N N . ALA A 1 100 ? 17.314 0.425 -27.095 1.00 91.12 100 ALA A N 1
ATOM 795 C CA . ALA A 1 100 ? 18.087 0.331 -28.330 1.00 91.12 100 ALA A CA 1
ATOM 796 C C . ALA A 1 100 ? 19.354 -0.510 -28.142 1.00 91.12 100 ALA A C 1
ATOM 798 O O . ALA A 1 100 ? 19.656 -1.352 -28.985 1.00 91.12 100 ALA A O 1
ATOM 799 N N . ASP A 1 101 ? 20.071 -0.326 -27.036 1.00 90.12 101 ASP A N 1
ATOM 800 C CA . ASP A 1 101 ? 21.291 -1.075 -26.739 1.00 90.12 101 ASP A CA 1
ATOM 801 C C . ASP A 1 101 ? 21.013 -2.564 -26.537 1.00 90.12 101 ASP A C 1
ATOM 803 O O . ASP A 1 101 ? 21.742 -3.389 -27.086 1.00 90.12 101 ASP A O 1
ATOM 807 N N . ALA A 1 102 ? 19.922 -2.917 -25.848 1.00 88.12 102 ALA A N 1
ATOM 808 C CA . ALA A 1 102 ? 19.487 -4.307 -25.723 1.00 88.12 102 ALA A CA 1
ATOM 809 C C . ALA A 1 102 ? 19.195 -4.939 -27.094 1.00 88.12 102 ALA A C 1
ATOM 811 O O . ALA A 1 102 ? 19.658 -6.042 -27.382 1.00 88.12 102 ALA A O 1
ATOM 812 N N . LYS A 1 103 ? 18.504 -4.213 -27.983 1.00 88.56 103 LYS A N 1
ATOM 813 C CA . LYS A 1 103 ? 18.209 -4.689 -29.344 1.00 88.56 103 LYS A CA 1
ATOM 814 C C . LYS A 1 103 ? 19.467 -4.869 -30.195 1.00 88.56 103 LYS A C 1
ATOM 816 O O . LYS A 1 103 ? 19.555 -5.856 -30.920 1.00 88.56 103 LYS A O 1
ATOM 821 N N . LYS A 1 104 ? 20.446 -3.959 -30.103 1.00 90.38 104 LYS A N 1
ATOM 822 C CA . LYS A 1 104 ? 21.709 -4.038 -30.868 1.00 90.38 104 LYS A CA 1
ATOM 823 C C . LYS A 1 104 ? 22.493 -5.314 -30.571 1.00 90.38 104 LYS A C 1
ATOM 825 O O . LYS A 1 104 ? 23.104 -5.869 -31.475 1.00 90.38 104 LYS A O 1
ATOM 830 N N . ILE A 1 105 ? 22.474 -5.769 -29.320 1.00 89.06 105 ILE A N 1
ATOM 831 C CA . ILE A 1 105 ? 23.183 -6.983 -28.893 1.00 89.06 105 ILE A CA 1
ATOM 832 C C . ILE A 1 105 ? 22.317 -8.250 -28.982 1.00 89.06 105 ILE A C 1
ATOM 834 O O . ILE A 1 105 ? 22.736 -9.300 -28.506 1.00 89.06 105 ILE A O 1
ATOM 838 N N . GLY A 1 106 ? 21.105 -8.164 -29.548 1.00 85.31 106 GLY A N 1
ATOM 839 C CA . GLY A 1 106 ? 20.150 -9.278 -29.592 1.00 85.31 106 GLY A CA 1
ATOM 840 C C . GLY A 1 106 ? 19.653 -9.730 -28.211 1.00 85.31 106 GLY A C 1
ATOM 841 O O . GLY A 1 106 ? 19.174 -10.852 -28.067 1.00 85.31 106 GLY A O 1
ATOM 842 N N . GLY A 1 107 ? 19.796 -8.884 -27.189 1.00 84.62 107 GLY A N 1
ATOM 843 C CA . GLY A 1 107 ? 19.412 -9.171 -25.812 1.00 84.62 107 GLY A CA 1
ATOM 844 C C . GLY A 1 107 ? 17.947 -8.851 -25.517 1.00 84.62 107 GLY A C 1
ATOM 845 O O . GLY A 1 107 ? 17.265 -8.149 -26.267 1.00 84.62 107 GLY A O 1
ATOM 846 N N . ALA A 1 108 ? 17.462 -9.346 -24.377 1.00 86.56 108 ALA A N 1
ATOM 847 C CA . ALA A 1 108 ? 16.142 -8.990 -23.873 1.00 86.56 108 ALA A CA 1
ATOM 848 C C . ALA A 1 108 ? 16.094 -7.506 -23.475 1.00 86.56 108 ALA A C 1
ATOM 850 O O . ALA A 1 108 ? 17.025 -6.985 -22.857 1.00 86.56 108 ALA A O 1
ATOM 851 N N . VAL A 1 109 ? 14.990 -6.833 -23.812 1.00 87.88 109 VAL A N 1
ATOM 852 C CA . VAL A 1 109 ? 14.741 -5.456 -23.369 1.00 87.88 109 VAL A CA 1
ATOM 853 C C . VAL A 1 109 ? 14.681 -5.444 -21.836 1.00 87.88 109 VAL A C 1
ATOM 855 O O . VAL A 1 109 ? 13.937 -6.249 -21.269 1.00 87.88 109 VAL A O 1
ATOM 858 N N . PRO A 1 110 ? 15.452 -4.577 -21.152 1.00 87.75 110 PRO A N 1
ATOM 859 C CA . PRO A 1 110 ? 15.408 -4.492 -19.700 1.00 87.75 110 PRO A CA 1
ATOM 860 C C . PRO A 1 110 ? 14.003 -4.105 -19.240 1.00 87.75 110 PRO A C 1
ATOM 862 O O . PRO A 1 110 ? 13.400 -3.185 -19.790 1.00 87.75 110 PRO A O 1
ATOM 865 N N . LYS A 1 111 ? 13.503 -4.811 -18.226 1.00 93.25 111 LYS A N 1
ATOM 866 C CA . LYS A 1 111 ? 12.173 -4.605 -17.657 1.00 93.25 111 LYS A CA 1
ATOM 867 C C . LYS A 1 111 ? 12.295 -4.343 -16.162 1.00 93.25 111 LYS A C 1
ATOM 869 O O . LYS A 1 111 ? 12.939 -5.123 -15.468 1.00 93.25 111 LYS A O 1
ATOM 874 N N . ALA A 1 112 ? 11.706 -3.253 -15.691 1.00 94.00 112 ALA A N 1
ATOM 875 C CA . ALA A 1 112 ? 11.619 -2.918 -14.279 1.00 94.00 112 ALA A CA 1
ATOM 876 C C . ALA A 1 112 ? 10.689 -3.886 -13.538 1.00 94.00 112 ALA A C 1
ATOM 878 O O . ALA A 1 112 ? 9.774 -4.467 -14.135 1.00 94.00 112 ALA A O 1
ATOM 879 N N . ASP A 1 113 ? 10.866 -3.984 -12.223 1.00 92.88 113 ASP A N 1
ATOM 880 C CA . ASP A 1 113 ? 9.982 -4.790 -11.383 1.00 92.88 113 ASP A CA 1
ATOM 881 C C . ASP A 1 113 ? 8.553 -4.246 -11.401 1.00 92.88 113 ASP A C 1
ATOM 883 O O . ASP A 1 113 ? 8.320 -3.035 -11.361 1.00 92.88 113 ASP A O 1
ATOM 887 N N . ASP A 1 114 ? 7.561 -5.133 -11.430 1.00 94.00 114 ASP A N 1
ATOM 888 C CA . ASP A 1 114 ? 6.160 -4.725 -11.353 1.00 94.00 114 ASP A CA 1
ATOM 889 C C . ASP A 1 114 ? 5.731 -4.554 -9.891 1.00 94.00 114 ASP A C 1
ATOM 891 O O . ASP A 1 114 ? 5.065 -5.400 -9.294 1.00 94.00 114 ASP A O 1
ATOM 895 N N . VAL A 1 115 ? 6.160 -3.440 -9.304 1.00 91.25 115 VAL A N 1
ATOM 896 C CA . VAL A 1 115 ? 5.958 -3.118 -7.887 1.00 91.25 115 VAL A CA 1
ATOM 897 C C . VAL A 1 115 ? 4.479 -3.104 -7.502 1.00 91.25 115 VAL A C 1
ATOM 899 O O . VAL A 1 115 ? 4.115 -3.611 -6.442 1.00 91.25 115 VAL A O 1
ATOM 902 N N . VAL A 1 116 ? 3.611 -2.555 -8.358 1.00 91.06 116 VAL A N 1
ATOM 903 C CA . VAL A 1 116 ? 2.169 -2.489 -8.080 1.00 91.06 116 VAL A CA 1
ATOM 904 C C . VAL A 1 116 ? 1.586 -3.897 -8.018 1.00 91.06 116 VAL A C 1
ATOM 906 O O . VAL A 1 116 ? 0.860 -4.210 -7.073 1.00 91.06 116 VAL A O 1
ATOM 909 N N . SER A 1 117 ? 1.943 -4.775 -8.958 1.00 93.50 117 SER A N 1
ATOM 910 C CA . SER A 1 117 ? 1.509 -6.176 -8.936 1.00 93.50 117 SER A CA 1
ATOM 911 C C . SER A 1 117 ? 2.061 -6.943 -7.729 1.00 93.50 117 SER A C 1
ATOM 913 O O . SER A 1 117 ? 1.314 -7.669 -7.077 1.00 93.50 117 SER A O 1
ATOM 915 N N . ILE A 1 118 ? 3.337 -6.748 -7.379 1.00 92.44 118 ILE A N 1
ATOM 916 C CA . ILE A 1 118 ? 3.980 -7.390 -6.218 1.00 92.44 118 ILE A CA 1
ATOM 917 C C . ILE A 1 118 ? 3.251 -7.033 -4.918 1.00 92.44 118 ILE A C 1
ATOM 919 O O . ILE A 1 118 ? 2.887 -7.920 -4.143 1.00 92.44 118 ILE A O 1
ATOM 923 N N . VAL A 1 119 ? 3.012 -5.740 -4.681 1.00 91.38 119 VAL A N 1
ATOM 924 C CA . VAL A 1 119 ? 2.377 -5.268 -3.443 1.00 91.38 119 VAL A CA 1
ATOM 925 C C . VAL A 1 119 ? 0.894 -5.637 -3.426 1.00 91.38 119 VAL A C 1
ATOM 927 O O . VAL A 1 119 ? 0.410 -6.182 -2.434 1.00 91.38 119 VAL A O 1
ATOM 930 N N . SER A 1 120 ? 0.170 -5.421 -4.528 1.00 92.94 120 SER A N 1
ATOM 931 C CA . SER A 1 120 ? -1.266 -5.728 -4.602 1.00 92.94 120 SER A CA 1
ATOM 932 C C . SER A 1 120 ? -1.581 -7.215 -4.434 1.00 92.94 120 SER A C 1
ATOM 934 O O . SER A 1 120 ? -2.625 -7.545 -3.876 1.00 92.94 120 SER A O 1
ATOM 936 N N . ALA A 1 121 ? -0.669 -8.119 -4.808 1.00 93.44 121 ALA A N 1
ATOM 937 C CA . ALA A 1 121 ? -0.815 -9.553 -4.559 1.00 93.44 121 ALA A CA 1
ATOM 938 C C . ALA A 1 121 ? -0.861 -9.919 -3.061 1.00 93.44 121 ALA A C 1
ATOM 940 O O . ALA A 1 121 ? -1.342 -10.999 -2.710 1.00 93.44 121 ALA A O 1
ATOM 941 N N . LYS A 1 122 ? -0.365 -9.046 -2.174 1.00 91.25 122 LYS A N 1
ATOM 942 C CA . LYS A 1 122 ? -0.438 -9.211 -0.712 1.00 91.25 122 LYS A CA 1
ATOM 943 C C . LYS A 1 122 ? -1.575 -8.417 -0.070 1.00 91.25 122 LYS A C 1
ATOM 945 O O . LYS A 1 122 ? -1.877 -8.644 1.100 1.00 91.25 122 LYS A O 1
ATOM 950 N N . LEU A 1 123 ? -2.203 -7.504 -0.808 1.00 89.31 123 LEU A N 1
ATOM 951 C CA . LEU A 1 123 ? -3.312 -6.703 -0.309 1.00 89.31 123 LEU A CA 1
ATOM 952 C C . LEU A 1 123 ? -4.645 -7.453 -0.440 1.00 89.31 123 LEU A C 1
ATOM 954 O O . LEU A 1 123 ? -4.828 -8.282 -1.338 1.00 89.31 123 LEU A O 1
ATOM 958 N N . PRO A 1 124 ? -5.624 -7.159 0.432 1.00 86.31 124 PRO A N 1
ATOM 959 C CA . PRO A 1 124 ? -6.985 -7.611 0.206 1.00 86.31 124 PRO A CA 1
ATOM 960 C C . PRO A 1 124 ? -7.520 -7.047 -1.120 1.00 86.31 124 PRO A C 1
ATOM 962 O O . PRO A 1 124 ? -7.193 -5.934 -1.532 1.00 86.31 124 PRO A O 1
ATOM 965 N N . LYS A 1 125 ? -8.393 -7.815 -1.783 1.00 86.00 125 LYS A N 1
ATOM 966 C CA . LYS A 1 125 ? -9.102 -7.340 -2.981 1.00 86.00 125 LYS A CA 1
ATOM 967 C C . LYS A 1 125 ? -9.875 -6.052 -2.668 1.00 86.00 125 LYS A C 1
ATOM 969 O O . LYS A 1 125 ? -10.532 -5.987 -1.629 1.00 86.00 125 LYS A O 1
ATOM 974 N N . GLY A 1 126 ? -9.869 -5.109 -3.613 1.00 87.44 126 GLY A N 1
ATOM 975 C CA . GLY A 1 126 ? -10.639 -3.865 -3.530 1.00 87.44 126 GLY A CA 1
ATOM 976 C C . GLY A 1 126 ? -9.870 -2.651 -3.002 1.00 87.44 126 GLY A C 1
ATOM 977 O O . GLY A 1 126 ? -10.504 -1.755 -2.467 1.00 87.44 126 GLY A O 1
ATOM 978 N N . PHE A 1 127 ? -8.541 -2.611 -3.130 1.00 92.25 127 PHE A N 1
ATOM 979 C CA . PHE A 1 127 ? -7.770 -1.384 -2.904 1.00 92.25 127 PHE A CA 1
ATOM 980 C C . PHE A 1 127 ? -8.042 -0.337 -4.002 1.00 92.25 127 PHE A C 1
ATOM 982 O O . PHE A 1 127 ? -8.481 -0.684 -5.100 1.00 92.25 127 PHE A O 1
ATOM 989 N N . SER A 1 128 ? -7.759 0.934 -3.720 1.00 94.06 128 SER A N 1
ATOM 990 C CA . SER A 1 128 ? -7.828 2.034 -4.690 1.00 94.06 128 SER A CA 1
ATOM 991 C C . SER A 1 128 ? -6.436 2.439 -5.179 1.00 94.06 128 SER A C 1
ATOM 993 O O . SER A 1 128 ? -5.498 2.520 -4.393 1.00 94.06 128 SER A O 1
ATOM 995 N N . ASP A 1 129 ? -6.298 2.770 -6.457 1.00 93.81 129 ASP A N 1
ATOM 996 C CA . ASP A 1 129 ? -5.137 3.477 -7.020 1.00 93.81 129 ASP A CA 1
ATOM 997 C C . ASP A 1 129 ? -5.421 4.974 -7.254 1.00 93.81 129 ASP A C 1
ATOM 999 O O . ASP A 1 129 ? -4.531 5.761 -7.589 1.00 93.81 129 ASP A O 1
ATOM 1003 N N . ASN A 1 130 ? -6.666 5.393 -7.019 1.00 94.44 130 ASN A N 1
ATOM 1004 C CA . ASN A 1 130 ? -7.113 6.768 -7.115 1.00 94.44 130 ASN A CA 1
ATOM 1005 C C . ASN A 1 130 ? -7.197 7.388 -5.719 1.00 94.44 130 ASN A C 1
ATOM 1007 O O . ASN A 1 130 ? -7.981 6.961 -4.863 1.00 94.44 130 ASN A O 1
ATOM 1011 N N . TYR A 1 131 ? -6.396 8.430 -5.508 1.00 91.06 131 TYR A N 1
ATOM 1012 C CA . TYR A 1 131 ? -6.315 9.103 -4.219 1.00 91.06 131 TYR A CA 1
ATOM 1013 C C . TYR A 1 131 ? -7.636 9.784 -3.844 1.00 91.06 131 TYR A C 1
ATOM 1015 O O . TYR A 1 131 ? -8.024 9.750 -2.686 1.00 91.06 131 TYR A O 1
ATOM 1023 N N . LEU A 1 132 ? -8.384 10.334 -4.805 1.00 92.81 132 LEU A N 1
ATOM 1024 C CA . LEU A 1 132 ? -9.674 10.977 -4.524 1.00 92.81 132 LEU A CA 1
ATOM 1025 C C . LEU A 1 132 ? -10.707 9.970 -4.007 1.00 92.81 132 LEU A C 1
ATOM 1027 O O . LEU A 1 132 ? -11.380 10.242 -3.018 1.00 92.81 132 LEU A O 1
ATOM 1031 N N . VAL A 1 133 ? -10.766 8.784 -4.619 1.00 94.31 133 VAL A N 1
ATOM 1032 C CA . VAL A 1 133 ? -11.650 7.690 -4.178 1.00 94.31 133 VAL A CA 1
ATOM 1033 C C . VAL A 1 133 ? -11.285 7.231 -2.766 1.00 94.31 133 VAL A C 1
ATOM 1035 O O . VAL A 1 133 ? -12.166 7.028 -1.932 1.00 94.31 133 VAL A O 1
ATOM 1038 N N . PHE A 1 134 ? -9.986 7.107 -2.479 1.00 94.38 134 PHE A N 1
ATOM 1039 C CA . PHE A 1 134 ? -9.499 6.804 -1.133 1.00 94.38 134 PHE A CA 1
ATOM 1040 C C . PHE A 1 134 ? -9.930 7.874 -0.127 1.00 94.38 134 PHE A C 1
ATOM 1042 O O . PHE A 1 134 ? -10.500 7.550 0.913 1.00 94.38 134 PHE A O 1
ATOM 1049 N N . MET A 1 135 ? -9.738 9.151 -0.461 1.00 92.19 135 MET A N 1
ATOM 1050 C CA . MET A 1 135 ? -10.125 10.255 0.411 1.00 92.19 135 MET A CA 1
ATOM 1051 C C . MET A 1 135 ? -11.623 10.285 0.677 1.00 92.19 135 MET A C 1
ATOM 1053 O O . MET A 1 135 ? -12.013 10.558 1.807 1.00 92.19 135 MET A O 1
ATOM 1057 N N . ASP A 1 136 ? -12.460 9.980 -0.313 1.00 93.62 136 ASP A N 1
ATOM 1058 C CA . ASP A 1 136 ? -13.906 9.875 -0.115 1.00 93.62 136 ASP A CA 1
ATOM 1059 C C . ASP A 1 136 ? -14.277 8.726 0.830 1.00 93.62 136 ASP A C 1
ATOM 1061 O O . ASP A 1 136 ? -15.157 8.902 1.674 1.00 93.62 136 ASP A O 1
ATOM 1065 N N . GLN A 1 137 ? -13.572 7.589 0.775 1.00 92.75 137 GLN A N 1
ATOM 1066 C CA . GLN A 1 137 ? -13.744 6.524 1.767 1.00 92.75 137 GLN A CA 1
ATOM 1067 C C . GLN A 1 137 ? -13.344 6.982 3.173 1.00 92.75 137 GLN A C 1
ATOM 1069 O O . GLN A 1 137 ? -14.096 6.733 4.112 1.00 92.75 137 GLN A O 1
ATOM 1074 N N . VAL A 1 138 ? -12.225 7.697 3.319 1.00 92.00 138 VAL A N 1
ATOM 1075 C CA . VAL A 1 138 ? -11.798 8.261 4.612 1.00 92.00 138 VAL A CA 1
ATOM 1076 C C . VAL A 1 138 ? -12.890 9.161 5.203 1.00 92.00 138 VAL A C 1
ATOM 1078 O O . VAL A 1 138 ? -13.197 9.044 6.386 1.00 92.00 138 VAL A O 1
ATOM 1081 N N . LYS A 1 139 ? -13.550 10.012 4.397 1.00 91.81 139 LYS A N 1
ATOM 1082 C CA . LYS A 1 139 ? -14.665 10.844 4.905 1.00 91.81 139 LYS A CA 1
ATOM 1083 C C . LYS A 1 139 ? -15.849 9.996 5.353 1.00 91.81 139 LYS A C 1
ATOM 1085 O O . LYS A 1 139 ? -16.469 10.317 6.360 1.00 91.81 139 LYS A O 1
ATOM 1090 N N . ARG A 1 140 ? -16.189 8.947 4.596 1.00 92.12 140 ARG A N 1
ATOM 1091 C CA . ARG A 1 140 ? -17.299 8.046 4.940 1.00 92.12 140 ARG A CA 1
ATOM 1092 C C . ARG A 1 140 ? -17.041 7.325 6.258 1.00 92.12 140 ARG A C 1
ATOM 1094 O O . ARG A 1 140 ? -17.946 7.262 7.086 1.00 92.12 140 ARG A O 1
ATOM 1101 N N . ASP A 1 141 ? -15.828 6.817 6.456 1.00 90.44 141 ASP A N 1
ATOM 1102 C CA . ASP A 1 141 ? -15.433 6.139 7.693 1.00 90.44 141 ASP A CA 1
ATOM 1103 C C . ASP A 1 141 ? -15.591 7.074 8.899 1.00 90.44 141 ASP A C 1
ATOM 1105 O O . ASP A 1 141 ? -16.266 6.710 9.862 1.00 90.44 141 ASP A O 1
ATOM 1109 N N . ASP A 1 142 ? -15.083 8.305 8.800 1.00 86.38 142 ASP A N 1
ATOM 1110 C CA . ASP A 1 142 ? -15.192 9.321 9.856 1.00 86.38 142 ASP A CA 1
ATOM 1111 C C . ASP A 1 142 ? -16.638 9.788 10.102 1.00 86.38 142 ASP A C 1
ATOM 1113 O O . ASP A 1 142 ? -16.987 10.196 11.208 1.00 86.38 142 ASP A O 1
ATOM 1117 N N . GLN A 1 143 ? -17.509 9.690 9.094 1.00 90.50 143 GLN A N 1
ATOM 1118 C CA . GLN A 1 143 ? -18.952 9.936 9.216 1.00 90.50 143 GLN A CA 1
ATOM 1119 C C . GLN A 1 143 ? -19.729 8.725 9.770 1.00 90.50 143 GLN A C 1
ATOM 1121 O O . GLN A 1 143 ? -20.960 8.745 9.805 1.00 90.50 143 GLN A O 1
ATOM 1126 N N . GLY A 1 144 ? -19.036 7.676 10.221 1.00 88.81 144 GLY A N 1
ATOM 1127 C CA . GLY A 1 144 ? -19.633 6.517 10.887 1.00 88.81 144 GLY A CA 1
ATOM 1128 C C . GLY A 1 144 ? -20.016 5.364 9.958 1.00 88.81 144 GLY A C 1
ATOM 1129 O O . GLY A 1 144 ? -20.758 4.472 10.377 1.00 88.81 144 GLY A O 1
ATOM 1130 N N . ALA A 1 145 ? -19.529 5.347 8.710 1.00 90.12 145 ALA A N 1
ATOM 1131 C CA . ALA A 1 145 ? -19.722 4.205 7.811 1.00 90.12 145 ALA A CA 1
ATOM 1132 C C . ALA A 1 145 ? -18.975 2.951 8.295 1.00 90.12 145 ALA A C 1
ATOM 1134 O O . ALA A 1 145 ? -19.406 1.831 8.018 1.00 90.12 145 ALA A O 1
ATOM 1135 N N . PHE A 1 146 ? -17.878 3.132 9.034 1.00 91.69 146 PHE A N 1
ATOM 1136 C CA . PHE A 1 146 ? -17.161 2.037 9.669 1.00 91.69 146 PHE A CA 1
ATOM 1137 C C . PHE A 1 146 ? -17.682 1.781 11.087 1.00 91.69 146 PHE A C 1
ATOM 1139 O O . PHE A 1 146 ? -17.842 2.702 11.886 1.00 91.69 146 PHE A O 1
ATOM 1146 N N . LYS A 1 147 ? -17.899 0.502 11.410 1.00 90.75 147 LYS A N 1
ATOM 1147 C CA . LYS A 1 147 ? -18.177 0.022 12.768 1.00 90.75 147 LYS A CA 1
ATOM 1148 C C . LYS A 1 147 ? -17.315 -1.210 13.054 1.00 90.75 147 LYS A C 1
ATOM 1150 O O . LYS A 1 147 ? -17.238 -2.080 12.179 1.00 90.75 147 LYS A O 1
ATOM 1155 N N . PRO A 1 148 ? -16.697 -1.319 14.247 1.00 91.44 148 PRO A N 1
ATOM 1156 C CA . PRO A 1 148 ? -15.938 -2.504 14.623 1.00 91.44 148 PRO A CA 1
ATOM 1157 C C . PRO A 1 148 ? -16.778 -3.776 14.491 1.00 91.44 148 PRO A C 1
ATOM 1159 O O . PRO A 1 148 ? -17.956 -3.806 14.845 1.00 91.44 148 PRO A O 1
ATOM 1162 N N . MET A 1 149 ? -16.172 -4.833 13.954 1.00 90.38 149 MET A N 1
ATOM 1163 C CA . MET A 1 149 ? -16.852 -6.115 13.782 1.00 90.38 149 MET A CA 1
ATOM 1164 C C . MET A 1 149 ? -16.809 -6.939 15.071 1.00 90.38 149 MET A C 1
ATOM 1166 O O . MET A 1 149 ? -15.784 -6.990 15.750 1.00 90.38 149 MET A O 1
ATOM 1170 N N . GLY A 1 150 ? -17.879 -7.693 15.325 1.00 92.19 150 GLY A N 1
ATOM 1171 C CA . GLY A 1 150 ? -17.972 -8.617 16.455 1.00 92.19 150 GLY A CA 1
ATOM 1172 C C . GLY A 1 150 ? -18.605 -7.990 17.692 1.00 92.19 150 GLY A C 1
ATOM 1173 O O . GLY A 1 150 ? -19.268 -6.959 17.610 1.00 92.19 150 GLY A O 1
ATOM 1174 N N . ASP A 1 151 ? -18.401 -8.639 18.834 1.00 94.44 151 ASP A N 1
ATOM 1175 C CA . ASP A 1 151 ? -19.016 -8.245 20.100 1.00 94.44 151 ASP A CA 1
ATOM 1176 C C . ASP A 1 151 ? -18.014 -7.462 20.949 1.00 94.44 151 ASP A C 1
ATOM 1178 O O . ASP A 1 151 ? -16.872 -7.900 21.132 1.00 94.44 151 ASP A O 1
ATOM 1182 N N . LYS A 1 152 ? -18.433 -6.312 21.486 1.00 96.31 152 LYS A N 1
ATOM 1183 C CA . LYS A 1 152 ? -17.622 -5.533 22.428 1.00 96.31 152 LYS A CA 1
ATOM 1184 C C . LYS A 1 152 ? -17.454 -6.328 23.720 1.00 96.31 152 LYS A C 1
ATOM 1186 O O . LYS A 1 152 ? -18.440 -6.727 24.336 1.00 96.31 152 LYS A O 1
ATOM 1191 N N . VAL A 1 153 ? -16.209 -6.546 24.135 1.00 97.38 153 VAL A N 1
ATOM 1192 C CA . VAL A 1 153 ? -15.883 -7.311 25.350 1.00 97.38 153 VAL A CA 1
ATOM 1193 C C . VAL A 1 153 ? -15.275 -6.456 26.452 1.00 97.38 153 VAL A C 1
ATOM 1195 O O . VAL A 1 153 ? -15.315 -6.855 27.613 1.00 97.38 153 VAL A O 1
ATOM 1198 N N . PHE A 1 154 ? -14.696 -5.303 26.112 1.00 96.69 154 PHE A N 1
ATOM 1199 C CA . PHE A 1 154 ? -14.021 -4.450 27.083 1.00 96.69 154 PHE A CA 1
ATOM 1200 C C . PHE A 1 154 ? -13.918 -3.002 26.594 1.00 96.69 154 PHE A C 1
ATOM 1202 O O . PHE A 1 154 ? -13.892 -2.747 25.389 1.00 96.69 154 PHE A O 1
ATOM 1209 N N . GLU A 1 155 ? -13.828 -2.067 27.535 1.00 96.19 155 GLU A N 1
ATOM 1210 C CA . GLU A 1 155 ? -13.566 -0.648 27.293 1.00 96.19 155 GLU A CA 1
ATOM 1211 C C . GLU A 1 155 ? -12.650 -0.113 28.394 1.00 96.19 155 GLU A C 1
ATOM 1213 O O . GLU A 1 155 ? -12.800 -0.484 29.561 1.00 96.19 155 GLU A O 1
ATOM 1218 N N .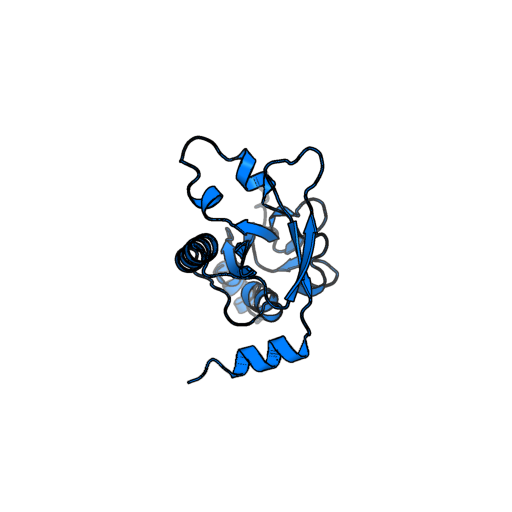 TYR A 1 156 ? -11.694 0.738 28.031 1.00 94.31 156 TYR A N 1
ATOM 1219 C CA . TYR A 1 156 ? -10.800 1.380 28.987 1.00 94.31 156 TYR A CA 1
ATOM 1220 C C . TYR A 1 156 ? -10.310 2.745 28.500 1.00 94.31 156 TYR A C 1
ATOM 1222 O O . TYR A 1 156 ? -10.268 3.031 27.304 1.00 94.31 156 TYR A O 1
ATOM 1230 N N . SER A 1 157 ? -9.856 3.561 29.448 1.00 93.50 157 SER A N 1
ATOM 1231 C CA . SER A 1 157 ? -9.148 4.819 29.196 1.00 93.50 157 SER A CA 1
ATOM 1232 C C . SER A 1 157 ? -7.731 4.731 29.754 1.00 93.50 157 SER A C 1
ATOM 1234 O O . SER A 1 157 ? -7.468 4.020 30.729 1.00 93.50 157 SER A O 1
ATOM 1236 N N . VAL A 1 158 ? -6.796 5.446 29.136 1.00 92.06 158 VAL A N 1
ATOM 1237 C CA . VAL A 1 158 ? -5.396 5.471 29.574 1.00 92.06 158 VAL A CA 1
ATOM 1238 C C . VAL A 1 158 ? -5.179 6.711 30.431 1.00 92.06 158 VAL A C 1
ATOM 1240 O O . VAL A 1 158 ? -5.451 7.821 29.987 1.00 92.06 158 VAL A O 1
ATOM 1243 N N . LYS A 1 159 ? -4.661 6.539 31.655 1.00 87.75 159 LYS A N 1
ATOM 1244 C CA . LYS A 1 159 ? -4.353 7.670 32.545 1.00 87.75 159 LYS A CA 1
ATOM 1245 C C . LYS A 1 159 ? -3.422 8.664 31.841 1.00 87.75 159 LYS A C 1
ATOM 1247 O O . LYS A 1 159 ? -2.355 8.270 31.372 1.00 87.75 159 LYS A O 1
ATOM 1252 N N . GLY A 1 160 ? -3.819 9.935 31.791 1.00 83.50 160 GLY A N 1
ATOM 1253 C CA . GLY A 1 160 ? -3.076 10.992 31.095 1.00 83.50 160 GLY A CA 1
ATOM 1254 C C . GLY A 1 160 ? -3.423 11.154 29.608 1.00 83.50 160 GLY A C 1
ATOM 1255 O O . GLY A 1 160 ? -2.797 11.975 28.943 1.00 83.50 160 GLY A O 1
ATOM 1256 N N . ARG A 1 161 ? -4.404 10.401 29.087 1.00 78.75 161 ARG A N 1
ATOM 1257 C CA . ARG A 1 161 ? -5.103 10.660 27.815 1.00 78.75 161 ARG A CA 1
ATOM 1258 C C . ARG A 1 161 ? -6.607 10.664 28.063 1.00 78.75 161 ARG A C 1
ATOM 1260 O O . ARG A 1 161 ? -7.299 9.685 27.790 1.00 78.75 161 ARG A O 1
ATOM 1267 N N . ASP A 1 162 ? -7.092 11.763 28.625 1.00 75.06 162 ASP A N 1
ATOM 1268 C CA . ASP A 1 162 ? -8.502 11.906 29.007 1.00 75.06 162 ASP A CA 1
ATOM 1269 C C . ASP A 1 162 ? -9.417 12.175 27.794 1.00 75.06 162 ASP A C 1
ATOM 1271 O O . ASP A 1 162 ? -10.638 12.187 27.913 1.00 75.06 162 ASP A O 1
ATOM 1275 N N . ASP A 1 163 ? -8.828 12.367 26.614 1.00 83.00 163 ASP A N 1
ATOM 1276 C CA . ASP A 1 163 ? -9.485 12.621 25.334 1.00 83.00 163 ASP A CA 1
ATOM 1277 C C . ASP A 1 163 ? -9.746 11.351 24.506 1.00 83.00 163 ASP A C 1
ATOM 1279 O O . ASP A 1 163 ? -10.312 11.438 23.416 1.00 83.00 163 ASP A O 1
ATOM 1283 N N . ALA A 1 164 ? -9.353 10.171 25.000 1.00 85.38 164 ALA A N 1
ATOM 1284 C CA . ALA A 1 164 ? -9.474 8.920 24.257 1.00 85.38 164 ALA A CA 1
ATOM 1285 C C . ALA A 1 164 ? -10.008 7.758 25.110 1.00 85.38 164 ALA A C 1
ATOM 1287 O O . ALA A 1 164 ? -9.483 7.437 26.180 1.00 85.38 164 ALA A O 1
ATOM 1288 N N . ALA A 1 165 ? -11.007 7.064 24.567 1.00 91.06 165 ALA A N 1
ATOM 1289 C CA . ALA A 1 165 ? -11.467 5.763 25.039 1.00 91.06 165 ALA A CA 1
ATOM 1290 C C . ALA A 1 165 ? -11.078 4.681 24.025 1.00 91.06 165 ALA A C 1
ATOM 1292 O O . ALA A 1 165 ? -11.082 4.914 22.815 1.00 91.06 165 ALA A O 1
ATOM 1293 N N . TYR A 1 166 ? -10.734 3.499 24.527 1.00 93.31 166 TYR A N 1
ATOM 1294 C CA . TYR A 1 166 ? -10.355 2.343 23.725 1.00 93.31 166 TYR A CA 1
ATOM 1295 C C . TYR A 1 166 ? -11.349 1.221 23.967 1.00 93.31 166 TYR A C 1
ATOM 1297 O O . TYR A 1 166 ? -11.715 0.928 25.104 1.00 93.31 166 TYR A O 1
ATOM 1305 N N . GLU A 1 167 ? -11.741 0.555 22.891 1.00 95.06 167 GLU A N 1
ATOM 1306 C CA . GLU A 1 167 ? -12.696 -0.543 22.921 1.00 95.06 167 GLU A CA 1
ATOM 1307 C C . GLU A 1 167 ? -12.053 -1.811 22.357 1.00 95.06 167 GLU A C 1
ATOM 1309 O O . GLU A 1 167 ? -11.301 -1.766 21.382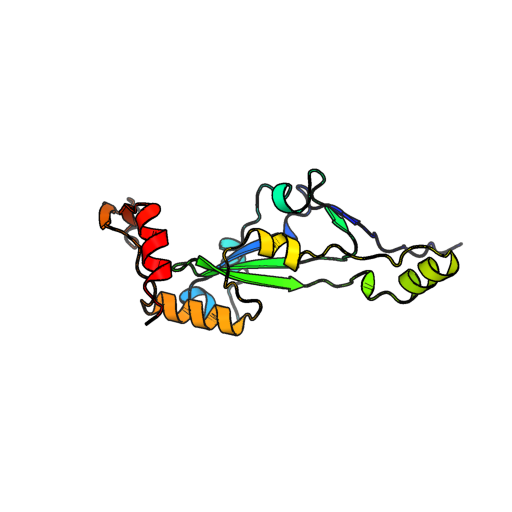 1.00 95.06 167 GLU A O 1
ATOM 1314 N N . VAL A 1 168 ? -12.368 -2.958 22.957 1.00 95.81 168 VAL A N 1
ATOM 1315 C CA . VAL A 1 168 ? -11.891 -4.269 22.508 1.00 95.81 168 VAL A CA 1
ATOM 1316 C C . VAL A 1 168 ? -13.080 -5.096 22.046 1.00 95.81 168 VAL A C 1
ATOM 1318 O O . VAL A 1 168 ? -14.044 -5.285 22.791 1.00 95.81 168 VAL A O 1
ATOM 1321 N N . TYR A 1 169 ? -12.982 -5.628 20.830 1.00 94.75 169 TYR A N 1
ATOM 1322 C CA . TYR A 1 169 ? -14.009 -6.456 20.203 1.00 94.75 169 TYR A CA 1
ATOM 1323 C C . TYR A 1 169 ? -13.493 -7.874 19.962 1.00 94.75 169 TYR A C 1
ATOM 1325 O O . TYR A 1 169 ? -12.335 -8.079 19.592 1.00 94.75 169 TYR A O 1
ATOM 1333 N N . LYS A 1 170 ? -14.362 -8.870 20.151 1.00 94.62 170 LYS A N 1
ATOM 1334 C CA . LYS A 1 170 ? -14.081 -10.277 19.851 1.00 94.62 170 LYS A CA 1
ATOM 1335 C C . LYS A 1 170 ? -14.839 -10.695 18.599 1.00 94.62 170 LYS A C 1
ATOM 1337 O O . LYS A 1 170 ? -16.063 -10.617 18.544 1.00 94.62 170 LYS A O 1
ATOM 1342 N N . VAL A 1 171 ? -14.111 -11.224 17.618 1.00 92.75 171 VAL A N 1
ATOM 1343 C CA . VAL A 1 171 ? -14.679 -11.699 16.352 1.00 92.75 171 VAL A CA 1
ATOM 1344 C C . VAL A 1 171 ? -14.139 -13.083 15.992 1.00 92.75 171 VAL A C 1
ATOM 1346 O O . VAL A 1 171 ? -12.948 -13.364 16.107 1.00 92.75 171 VAL A O 1
ATOM 1349 N N . LEU A 1 172 ? -15.025 -13.977 15.548 1.00 89.44 172 LEU A N 1
ATOM 1350 C CA . LEU A 1 172 ? -14.634 -15.285 15.023 1.00 89.44 172 LEU A CA 1
ATOM 1351 C C . LEU A 1 172 ? -14.335 -15.175 13.527 1.00 89.44 172 LEU A C 1
ATOM 1353 O O . LEU A 1 172 ? -15.193 -14.753 12.753 1.00 89.44 172 LEU A O 1
ATOM 1357 N N . GLN A 1 173 ? -13.167 -15.654 13.097 1.00 79.25 173 GLN A N 1
ATOM 1358 C CA . GLN A 1 173 ? -12.738 -15.614 11.693 1.00 79.25 173 GLN A CA 1
ATOM 1359 C C . GLN A 1 173 ? -13.765 -16.242 10.729 1.00 79.25 173 GLN A C 1
ATOM 1361 O O . GLN A 1 173 ? -14.076 -15.670 9.687 1.00 79.25 173 GLN A O 1
ATOM 1366 N N . ARG A 1 174 ? -14.386 -17.369 11.111 1.00 78.69 174 ARG A N 1
ATOM 1367 C CA . ARG A 1 174 ? -15.461 -18.011 10.324 1.00 78.69 174 ARG A CA 1
ATOM 1368 C C . ARG A 1 174 ? -16.692 -17.118 10.120 1.00 78.69 174 ARG A C 1
ATOM 1370 O O . ARG A 1 174 ? -17.397 -17.265 9.127 1.00 78.69 174 ARG A O 1
ATOM 1377 N N . SER A 1 175 ? -16.958 -16.215 11.063 1.00 69.62 175 SER A N 1
ATOM 1378 C CA . SER A 1 175 ? -18.067 -15.261 10.985 1.00 69.62 175 SER A CA 1
ATOM 1379 C C . SER A 1 175 ? -17.787 -14.186 9.930 1.00 69.62 175 SER A C 1
ATOM 1381 O O . SER A 1 175 ? -18.680 -13.825 9.166 1.00 69.62 175 SER A O 1
ATOM 1383 N N . MET A 1 176 ? -16.522 -13.762 9.798 1.00 64.06 176 MET A N 1
ATOM 1384 C CA . MET A 1 176 ? -16.101 -12.779 8.791 1.00 64.06 176 MET A CA 1
ATOM 1385 C C . MET A 1 176 ? -16.301 -13.288 7.353 1.00 64.06 176 MET A C 1
ATOM 1387 O O . MET A 1 176 ? -16.752 -12.540 6.489 1.00 64.06 176 MET A O 1
ATOM 1391 N N . MET A 1 177 ? -16.016 -14.571 7.087 1.00 61.12 177 MET A N 1
ATOM 1392 C CA . MET A 1 177 ? -16.196 -15.160 5.748 1.00 61.12 177 MET A 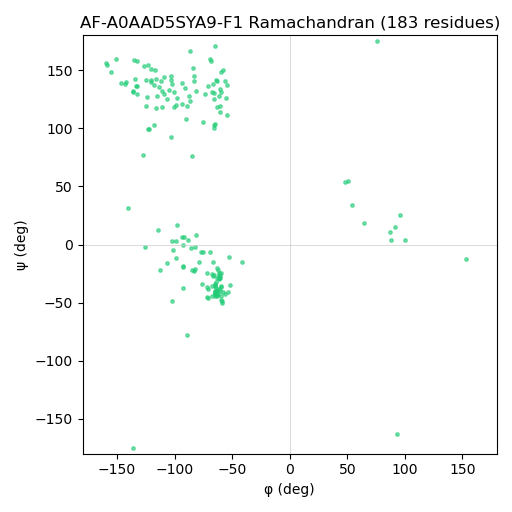CA 1
ATOM 1393 C C . MET A 1 177 ? -17.669 -15.262 5.332 1.00 61.12 177 MET A C 1
ATOM 1395 O O . MET A 1 177 ? -17.979 -15.038 4.165 1.00 61.12 177 MET A O 1
ATOM 1399 N N . LYS A 1 178 ? -18.587 -15.550 6.265 1.00 56.03 178 LYS A N 1
ATOM 1400 C CA . LYS A 1 178 ? -20.028 -15.648 5.964 1.00 56.03 178 LYS A CA 1
ATOM 1401 C C . LYS A 1 178 ? -20.658 -14.287 5.659 1.00 56.03 178 LYS A C 1
ATOM 1403 O O . LYS A 1 178 ? -21.459 -14.185 4.737 1.00 56.03 178 LYS A O 1
ATOM 1408 N N . MET A 1 179 ? -20.250 -13.241 6.379 1.00 57.16 179 MET A N 1
ATOM 1409 C CA . MET A 1 179 ? -20.740 -11.871 6.167 1.00 57.16 179 MET A CA 1
ATOM 1410 C C . MET A 1 179 ? -20.347 -11.313 4.789 1.00 57.16 179 MET A C 1
ATOM 1412 O O . MET A 1 179 ? -21.134 -10.605 4.170 1.00 57.16 179 MET A O 1
ATOM 1416 N N . LYS A 1 180 ? -19.168 -11.682 4.260 1.00 55.31 180 LYS A N 1
ATOM 1417 C CA . LYS A 1 180 ? -18.701 -11.232 2.935 1.00 55.31 180 LYS A CA 1
ATOM 1418 C C . LYS A 1 180 ? -19.466 -11.867 1.763 1.00 55.31 180 LYS A C 1
ATOM 1420 O O . LYS A 1 180 ? -19.527 -11.263 0.700 1.00 55.31 180 LYS A O 1
ATOM 1425 N N . LEU A 1 181 ? -20.065 -13.049 1.953 1.00 48.66 181 LEU A N 1
ATOM 1426 C CA . LEU A 1 181 ? -20.952 -13.673 0.958 1.00 48.66 181 LEU A CA 1
ATOM 1427 C C . LEU A 1 181 ? -22.406 -13.177 1.042 1.00 48.66 181 LEU A C 1
ATOM 1429 O O . LEU A 1 181 ? -23.130 -13.284 0.061 1.00 48.66 181 LEU A O 1
ATOM 1433 N N . GLY A 1 182 ? -22.835 -12.637 2.186 1.00 40.78 182 GLY A N 1
ATOM 1434 C CA . GLY A 1 182 ? -24.230 -12.247 2.428 1.00 40.78 182 GLY A CA 1
ATOM 1435 C C . GLY A 1 182 ? -24.651 -10.877 1.881 1.00 40.78 182 GLY A C 1
ATOM 1436 O O . GLY A 1 182 ? -25.811 -10.519 2.030 1.00 40.78 182 GLY A O 1
ATOM 1437 N N . SER A 1 183 ? -23.741 -10.109 1.268 1.00 38.66 183 SER A N 1
ATOM 1438 C CA . SER A 1 183 ? -24.034 -8.771 0.718 1.00 38.66 183 SER A CA 1
ATOM 1439 C C . SER A 1 183 ? -24.318 -8.767 -0.793 1.00 38.66 183 SER A C 1
ATOM 1441 O O . SER A 1 183 ? -24.264 -7.710 -1.420 1.00 38.66 183 SER A O 1
ATOM 1443 N N . VAL A 1 184 ? -24.608 -9.931 -1.382 1.00 35.34 184 VAL A N 1
ATOM 1444 C CA . VAL A 1 184 ? -25.204 -10.039 -2.720 1.00 35.34 184 VAL A CA 1
ATOM 1445 C C . VAL A 1 184 ? -26.679 -10.380 -2.521 1.00 35.34 184 VAL A C 1
ATOM 1447 O O . VAL A 1 184 ? -27.028 -11.547 -2.350 1.00 35.34 184 VAL A O 1
ATOM 1450 N N . ILE A 1 185 ? -27.521 -9.350 -2.479 1.00 33.69 185 ILE A N 1
ATOM 1451 C CA . ILE A 1 185 ? -28.963 -9.449 -2.733 1.00 33.69 185 ILE A CA 1
ATOM 1452 C C . ILE A 1 185 ? -29.264 -8.468 -3.857 1.00 33.69 185 ILE A C 1
ATOM 1454 O O . ILE A 1 185 ? -28.784 -7.316 -3.744 1.00 33.69 185 ILE A O 1
#

Mean predicted aligned error: 11.02 Å

Sequence (185 aa):
MAETKNKPKKTVHLGDSQLNNLVSEDACFSSAQSKPGKNATDEKRRTFHPQFTYPLFGDEEVLFGYKEPLIRLHFSAGSLFPFLGMKYTYKIDNDPEAIADAKKIGGAVPKADDVVSIVSAKLPKGFSDNYLVFMDQVKRDDQGAFKPMGDKVFEYSVKGRDDAAYEVYKVLQRSMMKMKLGSVI

Nearest PDB structures (foldseek):
  2p0w-assembly1_A  TM=8.283E-01  e=3.812E-10  Homo sapiens
  2p0w-assembly2_B  TM=8.337E-01  e=4.628E-10  Homo sapiens
  1bob-assembly1_A  TM=7.891E-01  e=7.635E-08  Saccharomyces cerevisiae
  4psw-assembly1_A  TM=7.639E-01  e=3.165E-07  Saccharomyces cerevisiae S288C

pLDDT: mean 77.83, std 19.71, range [32.06, 97.38]

InterPro domains:
  IPR016181 Acyl-CoA N-acyltransferase [SSF55729] (42-168)
  IPR017380 Histone acetyltransferase type B, catalytic subunit [PTHR12046] (4-165)
  IPR019467 Histone acetyl transferase HAT1 N-terminal [PF10394] (41-171)
  IPR037113 Histone acetyl transferase 1, N-terminal domain superfamily [G3DSA:3.90.360.10] (21-159)

Radius of gyration: 21.81 Å; Cα contacts (8 Å, |Δi|>4): 251; chains: 1; bounding box: 70×45×63 Å

Foldseek 3Di:
DDDPDDDPDFKDFCDDVNLQQEKEFEDALVLVPPDPPDPPVPRVVRIDGDPDDCQQCNPRRMWGFFASKHWYWYAYNFPRQIETEIDTPGGQLPDPVQQVVCVVVVHDRDHTDPNVVSVVVVDDPRHHPDVVVVSVVSVCVNVPVGDDDAAWDDKDDDPPCPVDIDTDHDDDPVVVVVVVVPPPD